Protein AF-A0A5Q0UIS3-F1 (afdb_monomer)

Secondary structure (DSSP, 8-state):
------------------------EEEEEE-SSS-EEEEEESSS-EEEEEEETTEEEEEEE-SSEEEEEEEETTEEEEEEEETTEEEEEEEESSEEEEEEEETTEEEEEEEETTEEEEEEEE-GGGHHHHHHHHHHHHHHHHHHHHHHHHHHHHHHHHTS--EEEEEE--TT--EEEEEE-SSS-EE-TT-EEEEEETTEEEEEE--SEE-TT-EEEEEE--GGGGGGSTTSEEETT----TT-EEEEE-TT--EEEEEE-

Structure (mmCIF, N/CA/C/O backbone):
data_AF-A0A5Q0UIS3-F1
#
_entry.id   AF-A0A5Q0UIS3-F1
#
loop_
_atom_site.group_PDB
_atom_site.id
_atom_site.type_symbol
_atom_site.label_atom_id
_atom_site.label_alt_id
_atom_site.label_comp_id
_atom_site.label_asym_id
_atom_site.label_entity_id
_atom_site.label_seq_id
_atom_site.pdbx_PDB_ins_code
_atom_site.Cartn_x
_atom_site.Cartn_y
_atom_site.Cartn_z
_atom_site.occupancy
_atom_site.B_iso_or_equiv
_atom_site.auth_seq_id
_atom_site.auth_comp_id
_atom_site.auth_asym_id
_atom_site.auth_atom_id
_atom_site.pdbx_PDB_model_num
ATOM 1 N N . MET A 1 1 ? -15.025 41.481 4.565 1.00 32.25 1 MET A N 1
ATOM 2 C CA . MET A 1 1 ? -15.803 40.882 3.461 1.00 32.25 1 MET A CA 1
ATOM 3 C C . MET A 1 1 ? -14.846 40.038 2.643 1.00 32.25 1 MET A C 1
ATOM 5 O O . MET A 1 1 ? -13.832 40.589 2.245 1.00 32.25 1 MET A O 1
ATOM 9 N N . THR A 1 2 ? -15.190 38.746 2.496 1.00 31.14 2 THR A N 1
ATOM 10 C CA . THR A 1 2 ? -14.612 37.681 1.632 1.00 31.14 2 THR A CA 1
ATOM 11 C C . THR A 1 2 ? -13.119 37.355 1.786 1.00 31.14 2 THR A C 1
ATOM 13 O O . THR A 1 2 ? -12.292 38.246 1.725 1.00 31.14 2 THR A O 1
ATOM 16 N N . SER A 1 3 ? -12.671 36.106 1.897 1.00 29.55 3 SER A N 1
ATOM 17 C CA . SER A 1 3 ? -13.313 34.805 2.125 1.00 29.55 3 SER A CA 1
ATOM 18 C C . SER A 1 3 ? -12.209 33.834 2.558 1.00 29.55 3 SER A C 1
ATOM 20 O O . SER A 1 3 ? -11.058 33.985 2.162 1.00 29.55 3 SER A O 1
ATOM 22 N N . HIS A 1 4 ? -12.577 32.834 3.355 1.00 31.77 4 HIS A N 1
ATOM 23 C CA . HIS A 1 4 ? -11.783 31.636 3.586 1.00 31.77 4 HIS A CA 1
ATOM 24 C C . HIS A 1 4 ? -11.608 30.814 2.298 1.00 31.77 4 HIS A C 1
ATOM 26 O O . HIS A 1 4 ? -12.450 30.897 1.402 1.00 31.77 4 HIS A O 1
ATOM 32 N N . ARG A 1 5 ? -10.620 29.909 2.371 1.00 28.45 5 ARG A N 1
ATOM 33 C CA . ARG A 1 5 ? -10.377 28.699 1.566 1.00 28.45 5 ARG A CA 1
ATOM 34 C C . ARG A 1 5 ? -9.466 28.874 0.356 1.00 28.45 5 ARG A C 1
ATOM 36 O O . ARG A 1 5 ? -9.916 29.285 -0.696 1.00 28.45 5 ARG A O 1
ATOM 43 N N . GLU A 1 6 ? -8.231 28.411 0.523 1.00 29.08 6 GLU A N 1
ATOM 44 C CA . GLU A 1 6 ? -7.645 27.393 -0.353 1.00 29.08 6 GLU A CA 1
ATOM 45 C C . GLU A 1 6 ? -6.567 26.641 0.440 1.00 29.08 6 GLU A C 1
ATOM 47 O O . GLU A 1 6 ? -5.460 27.111 0.682 1.00 29.08 6 GLU A O 1
ATOM 52 N N . SER A 1 7 ? -6.978 25.484 0.953 1.00 27.38 7 SER A N 1
ATOM 53 C CA . SER A 1 7 ? -6.104 24.424 1.433 1.00 27.38 7 SER A CA 1
ATOM 54 C C . SER A 1 7 ? -5.967 23.445 0.278 1.00 27.38 7 SER A C 1
ATOM 56 O O . SER A 1 7 ? -6.978 22.884 -0.136 1.00 27.38 7 SER A O 1
ATOM 58 N N . VAL A 1 8 ? -4.754 23.209 -0.215 1.00 26.47 8 VAL A N 1
ATOM 59 C CA . VAL A 1 8 ? -4.442 21.973 -0.937 1.00 26.47 8 VAL A CA 1
ATOM 60 C C . VAL A 1 8 ? -3.151 21.411 -0.364 1.00 26.47 8 VAL A C 1
ATOM 62 O O . VAL A 1 8 ? -2.152 22.098 -0.171 1.00 26.47 8 VAL A O 1
ATOM 65 N N . VAL A 1 9 ? -3.287 20.151 0.012 1.00 21.78 9 VAL A N 1
ATOM 66 C CA . VAL A 1 9 ? -2.396 19.294 0.774 1.00 21.78 9 VAL A CA 1
ATOM 67 C C . VAL A 1 9 ? -1.154 18.975 -0.056 1.00 21.78 9 VAL A C 1
ATOM 69 O O . VAL A 1 9 ? -1.242 18.271 -1.056 1.00 21.78 9 VAL A O 1
ATOM 72 N N . LEU A 1 10 ? 0.008 19.461 0.376 1.00 23.86 10 LEU A N 1
ATOM 73 C CA . LEU A 1 10 ? 1.303 18.923 -0.039 1.00 23.86 10 LEU A CA 1
ATOM 74 C C . LEU A 1 10 ? 1.580 17.696 0.835 1.00 23.86 10 LEU A C 1
ATOM 76 O O . LEU A 1 10 ? 1.973 17.818 1.995 1.00 23.86 10 LEU A O 1
ATOM 80 N N . ALA A 1 11 ? 1.308 16.510 0.292 1.00 26.02 11 ALA A N 1
ATOM 81 C CA . ALA A 1 11 ? 1.732 15.253 0.888 1.00 26.02 11 ALA A CA 1
ATOM 82 C C . ALA A 1 11 ? 3.256 15.147 0.746 1.00 26.02 11 ALA A C 1
ATOM 84 O O . ALA A 1 11 ? 3.785 14.805 -0.308 1.00 26.02 11 ALA A O 1
ATOM 85 N N . VAL A 1 12 ? 3.963 15.499 1.816 1.00 23.47 12 VAL A N 1
ATOM 86 C CA . VAL A 1 12 ? 5.397 15.262 1.963 1.00 23.47 12 VAL A CA 1
ATOM 87 C C . VAL A 1 12 ? 5.592 13.760 2.166 1.00 23.47 12 VAL A C 1
ATOM 89 O O . VAL A 1 12 ? 5.305 13.237 3.242 1.00 23.47 12 VAL A O 1
ATOM 92 N N . ILE A 1 13 ? 6.072 13.060 1.137 1.00 24.86 13 ILE A N 1
ATOM 93 C CA . ILE A 1 13 ? 6.642 11.718 1.291 1.00 24.86 13 ILE A CA 1
ATOM 94 C C . ILE A 1 13 ? 8.016 11.909 1.937 1.00 24.86 13 ILE A C 1
ATOM 96 O O . ILE A 1 13 ? 9.030 12.075 1.265 1.00 24.86 13 ILE A O 1
ATOM 100 N N . ALA A 1 14 ? 8.043 11.961 3.267 1.00 23.92 14 ALA A N 1
ATOM 101 C CA . ALA A 1 14 ? 9.275 11.806 4.021 1.00 23.92 14 ALA A CA 1
ATOM 102 C C . ALA A 1 14 ? 9.571 10.305 4.105 1.00 23.92 14 ALA A C 1
ATOM 104 O O . ALA A 1 14 ? 9.002 9.597 4.934 1.00 23.92 14 ALA A O 1
ATOM 105 N N . VAL A 1 15 ? 10.442 9.818 3.220 1.00 27.95 15 VAL A N 1
ATOM 106 C CA . VAL A 1 15 ? 11.053 8.491 3.341 1.00 27.95 15 VAL A CA 1
ATOM 107 C C . VAL A 1 15 ? 11.974 8.532 4.559 1.00 27.95 15 VAL A C 1
ATOM 109 O O . VAL A 1 15 ? 13.116 8.981 4.479 1.00 27.95 15 VAL A O 1
ATOM 112 N N . ILE A 1 16 ? 11.469 8.118 5.720 1.00 23.84 16 ILE A N 1
ATOM 113 C CA . ILE A 1 16 ? 12.323 7.842 6.871 1.00 23.84 16 ILE A CA 1
ATOM 114 C C . ILE A 1 16 ? 12.848 6.419 6.682 1.00 23.84 16 ILE A C 1
ATOM 116 O O . ILE A 1 16 ? 12.169 5.446 6.992 1.00 23.84 16 ILE A O 1
ATOM 120 N N . LEU A 1 17 ? 14.071 6.313 6.158 1.00 24.83 17 LEU A N 1
ATOM 121 C CA . LEU A 1 17 ? 14.903 5.111 6.226 1.00 24.83 17 LEU A CA 1
ATOM 122 C C . LEU A 1 17 ? 15.225 4.824 7.701 1.00 24.83 17 LEU A C 1
ATOM 124 O O . LEU A 1 17 ? 16.276 5.217 8.209 1.00 24.83 17 LEU A O 1
ATOM 128 N N . VAL A 1 18 ? 14.311 4.170 8.419 1.00 28.11 18 VAL A N 1
ATOM 129 C CA . VAL A 1 18 ? 14.662 3.499 9.671 1.00 28.11 18 VAL A CA 1
ATOM 130 C C . VAL A 1 18 ? 15.150 2.112 9.296 1.00 28.11 18 VAL A C 1
ATOM 132 O O . VAL A 1 18 ? 14.389 1.264 8.848 1.00 28.11 18 VAL A O 1
ATOM 135 N N . SER A 1 19 ? 16.453 1.920 9.452 1.00 23.72 19 SER A N 1
ATOM 136 C CA . SER A 1 19 ? 17.172 0.658 9.311 1.00 23.72 19 SER A CA 1
ATOM 137 C C . SER A 1 19 ? 16.449 -0.477 10.045 1.00 23.72 19 SER A C 1
ATOM 139 O O . SER A 1 19 ? 16.607 -0.644 11.256 1.00 23.72 19 SER A O 1
ATOM 141 N N . ILE A 1 20 ? 15.670 -1.276 9.316 1.00 35.31 20 ILE A N 1
ATOM 142 C CA . ILE A 1 20 ? 15.262 -2.596 9.785 1.00 35.31 20 ILE A CA 1
ATOM 143 C C . ILE A 1 20 ? 16.542 -3.442 9.763 1.00 35.31 20 ILE A C 1
ATOM 145 O O . ILE A 1 20 ? 17.227 -3.475 8.735 1.00 35.31 20 ILE A O 1
ATOM 149 N N . PRO A 1 21 ? 16.942 -4.083 10.874 1.00 29.67 21 PRO A N 1
ATOM 150 C CA . PRO A 1 21 ? 18.059 -5.011 10.838 1.00 29.67 21 PRO A CA 1
ATOM 151 C C . PRO A 1 21 ? 17.743 -6.075 9.787 1.00 29.67 21 PRO A C 1
ATOM 153 O O . PRO A 1 21 ? 16.676 -6.682 9.841 1.00 29.67 21 PRO A O 1
ATOM 156 N N . ALA A 1 22 ? 18.657 -6.264 8.832 1.00 34.50 22 ALA A N 1
ATOM 157 C CA . ALA A 1 22 ? 18.587 -7.260 7.768 1.00 34.50 22 ALA A CA 1
ATOM 158 C C . ALA A 1 22 ? 18.549 -8.685 8.354 1.00 34.50 22 ALA A C 1
ATOM 160 O O . ALA A 1 22 ? 19.526 -9.429 8.343 1.00 34.50 22 ALA A O 1
ATOM 161 N N . ALA A 1 23 ? 17.423 -9.059 8.944 1.00 34.09 23 ALA A N 1
ATOM 162 C CA . ALA A 1 23 ? 17.124 -10.399 9.383 1.00 34.09 23 ALA A CA 1
ATOM 163 C C . ALA A 1 23 ? 16.429 -11.083 8.210 1.00 34.09 23 ALA A C 1
ATOM 165 O O . ALA A 1 23 ? 15.253 -10.839 7.987 1.00 34.09 23 ALA A O 1
ATOM 166 N N . SER A 1 24 ? 17.202 -11.876 7.453 1.00 39.44 24 SER A N 1
ATOM 167 C CA . SER A 1 24 ? 16.783 -12.908 6.484 1.00 39.44 24 SER A CA 1
ATOM 168 C C . SER A 1 24 ? 15.255 -13.043 6.357 1.00 39.44 24 SER A C 1
ATOM 170 O O . SER A 1 24 ? 14.647 -13.859 7.051 1.00 39.44 24 SER A O 1
ATOM 172 N N . GLN A 1 25 ? 14.652 -12.212 5.505 1.00 47.69 25 GLN A N 1
ATOM 173 C CA . GLN A 1 25 ? 13.272 -12.361 5.054 1.00 47.69 25 GLN A CA 1
ATOM 174 C C . GLN A 1 25 ? 13.318 -13.302 3.852 1.00 47.69 25 GLN A C 1
ATOM 176 O O . GLN A 1 25 ? 14.111 -13.076 2.941 1.00 47.69 25 GLN A O 1
ATOM 181 N N . ASN A 1 26 ? 12.541 -14.382 3.882 1.00 50.59 26 ASN A N 1
ATOM 182 C CA . ASN A 1 26 ? 12.341 -15.215 2.705 1.00 50.59 26 ASN A CA 1
ATOM 183 C C . ASN A 1 26 ? 11.003 -14.788 2.099 1.00 50.59 26 ASN A C 1
ATOM 185 O O . ASN A 1 26 ? 9.958 -14.947 2.731 1.00 50.59 26 ASN A O 1
ATOM 189 N N . VAL A 1 27 ? 11.055 -14.197 0.911 1.00 51.66 27 VAL A N 1
ATOM 190 C CA . VAL A 1 27 ? 9.870 -13.866 0.119 1.00 51.66 27 VAL A CA 1
ATOM 191 C C . VAL A 1 27 ? 9.649 -15.036 -0.832 1.00 51.66 27 VAL A C 1
ATOM 193 O O . VAL A 1 27 ? 10.515 -15.333 -1.651 1.00 51.66 27 VAL A O 1
ATOM 196 N N . GLU A 1 28 ? 8.530 -15.740 -0.689 1.00 49.88 28 GLU A N 1
ATOM 197 C CA . GLU A 1 28 ? 8.114 -16.776 -1.633 1.00 49.88 28 GLU A CA 1
ATOM 198 C C . GLU A 1 28 ? 6.962 -16.213 -2.470 1.00 49.88 28 GLU A C 1
ATOM 200 O O . GLU A 1 28 ? 5.894 -15.865 -1.959 1.00 49.88 28 GLU A O 1
ATOM 205 N N . ILE A 1 29 ? 7.209 -16.069 -3.770 1.00 53.41 29 ILE A N 1
ATOM 206 C CA . ILE A 1 29 ? 6.241 -15.561 -4.743 1.00 53.41 29 ILE A CA 1
ATOM 207 C C . ILE A 1 29 ? 5.799 -16.754 -5.585 1.00 53.41 29 ILE A C 1
ATOM 209 O O . ILE A 1 29 ? 6.636 -17.457 -6.146 1.00 53.41 29 ILE A O 1
ATOM 213 N N . SER A 1 30 ? 4.492 -17.006 -5.672 1.00 45.09 30 SER A N 1
ATOM 214 C CA . SER A 1 30 ? 3.962 -18.103 -6.489 1.00 45.09 30 SER A CA 1
ATOM 215 C C . SER A 1 30 ? 2.664 -17.701 -7.197 1.00 45.09 30 SER A C 1
ATOM 217 O O . SER A 1 30 ? 1.840 -16.997 -6.615 1.00 45.09 30 SER A O 1
ATOM 219 N N . GLY A 1 31 ? 2.480 -18.161 -8.442 1.00 41.41 31 GLY A N 1
ATOM 220 C CA . GLY A 1 31 ? 1.220 -18.056 -9.195 1.00 41.41 31 GLY A CA 1
ATOM 221 C C . GLY A 1 31 ? 1.380 -17.565 -10.641 1.00 41.41 31 GLY A C 1
ATOM 222 O O . GLY A 1 31 ? 1.859 -16.460 -10.868 1.00 41.41 31 GLY A O 1
ATOM 223 N N . GLU A 1 32 ? 0.927 -18.367 -11.616 1.00 37.94 32 GLU A N 1
ATOM 224 C CA . GLU A 1 32 ? 0.991 -18.058 -13.062 1.00 37.94 32 GLU A CA 1
ATOM 225 C C . GLU A 1 32 ? -0.107 -17.087 -13.555 1.00 37.94 32 GLU A C 1
ATOM 227 O O . GLU A 1 32 ? 0.015 -16.550 -14.651 1.00 37.94 32 GLU A O 1
ATOM 232 N N . GLU A 1 33 ? -1.165 -16.811 -12.775 1.00 36.62 33 GLU A N 1
ATOM 233 C CA . GLU A 1 33 ? -2.277 -15.939 -13.227 1.00 36.62 33 GLU A CA 1
ATOM 234 C C . GLU A 1 33 ? -2.808 -14.938 -12.178 1.00 36.62 33 GLU A C 1
ATOM 236 O O . GLU A 1 33 ? -3.411 -13.935 -12.553 1.00 36.62 33 GLU A O 1
ATOM 241 N N . ASN A 1 34 ? -2.530 -15.136 -10.884 1.00 39.88 34 ASN A N 1
ATOM 242 C CA . ASN A 1 34 ? -2.774 -14.162 -9.813 1.00 39.88 34 ASN A CA 1
ATOM 243 C C . ASN A 1 34 ? -1.494 -14.079 -8.982 1.00 39.88 34 ASN A C 1
ATOM 245 O O . ASN A 1 34 ? -1.059 -15.088 -8.428 1.00 39.88 34 ASN A O 1
ATOM 249 N N . LYS A 1 35 ? -0.860 -12.903 -8.939 1.00 53.06 35 LYS A N 1
ATOM 250 C CA . LYS A 1 35 ? 0.383 -12.705 -8.188 1.00 53.06 35 LYS A CA 1
ATOM 251 C C . LYS A 1 35 ? 0.058 -12.812 -6.698 1.00 53.06 35 LYS A C 1
ATOM 253 O O . LYS A 1 35 ? -0.474 -11.867 -6.128 1.00 53.06 35 LYS A O 1
ATOM 258 N N . GLN A 1 36 ? 0.336 -13.951 -6.076 1.00 48.75 36 GLN A N 1
ATOM 259 C CA . GLN A 1 36 ? 0.285 -14.086 -4.623 1.00 48.75 36 GLN A CA 1
ATOM 260 C C . GLN A 1 36 ? 1.702 -13.932 -4.075 1.00 48.75 36 GLN A C 1
ATOM 262 O O . GLN A 1 36 ? 2.646 -14.566 -4.551 1.00 48.75 36 GLN A O 1
ATOM 267 N N . GLY A 1 37 ? 1.853 -13.042 -3.097 1.00 53.59 37 GLY A N 1
ATOM 268 C CA . GLY A 1 37 ? 3.111 -12.812 -2.395 1.00 53.59 37 GLY A CA 1
ATOM 269 C C . GLY A 1 37 ? 2.982 -13.248 -0.953 1.00 53.59 37 GLY A C 1
ATOM 270 O O . GLY A 1 37 ? 2.139 -12.714 -0.229 1.00 53.59 37 GLY A O 1
ATOM 271 N N . VAL A 1 38 ? 3.825 -14.184 -0.528 1.00 53.44 38 VAL A N 1
ATOM 272 C CA . VAL A 1 38 ? 3.932 -14.573 0.877 1.00 53.44 38 VAL A CA 1
ATOM 273 C C . VAL A 1 38 ? 5.312 -14.165 1.374 1.00 53.44 38 VAL A C 1
ATOM 275 O O . VAL A 1 38 ? 6.331 -14.555 0.805 1.00 53.44 38 VAL A O 1
ATOM 278 N N . ILE A 1 39 ? 5.360 -13.374 2.447 1.00 52.88 39 ILE A N 1
ATOM 279 C CA . ILE A 1 39 ? 6.603 -13.177 3.199 1.00 52.88 39 ILE A CA 1
ATOM 280 C C . ILE A 1 39 ? 6.499 -13.969 4.489 1.00 52.88 39 ILE A C 1
ATOM 282 O O . ILE A 1 39 ? 5.750 -13.597 5.397 1.00 52.88 39 ILE A O 1
ATOM 286 N N . ASP A 1 40 ? 7.342 -14.992 4.594 1.00 47.06 40 ASP A N 1
ATOM 287 C CA . ASP A 1 40 ? 7.679 -15.610 5.868 1.00 47.06 40 ASP A CA 1
ATOM 288 C C . ASP A 1 40 ? 8.937 -14.918 6.406 1.00 47.06 40 ASP A C 1
ATOM 290 O O . ASP A 1 40 ? 10.088 -15.263 6.110 1.00 47.06 40 ASP A O 1
ATOM 294 N N . SER A 1 41 ? 8.720 -13.879 7.212 1.00 43.59 41 SER A N 1
ATOM 295 C CA . SER A 1 41 ? 9.800 -13.325 8.023 1.00 43.59 41 SER A CA 1
ATOM 296 C C . SER A 1 41 ? 10.103 -14.317 9.150 1.00 43.59 41 SER A C 1
ATOM 298 O O . SER A 1 41 ? 9.192 -14.923 9.695 1.00 43.59 41 SER A O 1
ATOM 300 N N . LYS A 1 42 ? 11.365 -14.505 9.554 1.00 45.09 42 LYS A N 1
ATOM 301 C CA . LYS A 1 42 ? 11.730 -15.387 10.693 1.00 45.09 42 LYS A CA 1
ATOM 302 C C . LYS A 1 42 ? 11.256 -14.881 12.070 1.00 45.09 42 LYS A C 1
ATOM 304 O O . LYS A 1 42 ? 11.700 -15.390 13.100 1.00 45.09 42 LYS A O 1
ATOM 309 N N . PHE A 1 43 ? 10.380 -13.887 12.094 1.00 40.09 43 PHE A N 1
ATOM 310 C CA . PHE A 1 43 ? 9.636 -13.455 13.267 1.00 40.09 43 PHE A CA 1
ATOM 311 C C . PHE A 1 43 ? 8.231 -14.055 13.171 1.00 40.09 43 PHE A C 1
ATOM 313 O O . PHE A 1 43 ? 7.807 -14.438 12.094 1.00 40.09 43 PHE A O 1
ATOM 320 N N . SER A 1 44 ? 7.540 -14.220 14.290 1.00 52.41 44 SER A N 1
ATOM 321 C CA . SER A 1 44 ? 6.266 -14.943 14.483 1.00 52.41 44 SER A CA 1
ATOM 322 C C . SER A 1 44 ? 5.074 -14.554 13.587 1.00 52.41 44 SER A C 1
ATOM 324 O O . SER A 1 44 ? 3.961 -15.022 13.834 1.00 52.41 44 SER A O 1
ATOM 326 N N . ASP A 1 45 ? 5.290 -13.719 12.576 1.00 61.47 45 ASP A N 1
ATOM 327 C CA . ASP A 1 45 ? 4.279 -12.947 11.889 1.00 61.47 45 ASP A CA 1
ATOM 328 C C . ASP A 1 45 ? 4.280 -13.336 10.407 1.00 61.47 45 ASP A C 1
ATOM 330 O O . ASP A 1 45 ? 5.286 -13.186 9.703 1.00 61.47 45 ASP A O 1
ATOM 334 N N . ARG A 1 46 ? 3.134 -13.821 9.932 1.00 68.81 46 ARG A N 1
ATOM 335 C CA . ARG A 1 46 ? 2.879 -14.175 8.535 1.00 68.81 46 ARG A CA 1
ATOM 336 C C . ARG A 1 46 ? 2.245 -12.991 7.817 1.00 68.81 46 ARG A C 1
ATOM 338 O O . ARG A 1 46 ? 1.284 -12.405 8.322 1.00 68.81 46 ARG A O 1
ATOM 345 N N . PHE A 1 47 ? 2.765 -12.675 6.634 1.00 71.25 47 PHE A N 1
ATOM 346 C CA . PHE A 1 47 ? 2.212 -11.662 5.742 1.00 71.25 47 PHE A CA 1
ATOM 347 C C . PHE A 1 47 ? 1.789 -12.289 4.414 1.00 71.25 47 PHE A C 1
ATOM 349 O O . PHE A 1 47 ? 2.569 -13.007 3.788 1.00 71.25 47 PHE A O 1
ATOM 356 N N . GLU A 1 48 ? 0.561 -12.006 3.991 1.00 70.44 48 GLU A N 1
ATOM 357 C CA . GLU A 1 48 ? -0.015 -12.526 2.752 1.00 70.44 48 GLU A CA 1
ATOM 358 C C . GLU A 1 48 ? -0.649 -11.385 1.957 1.00 70.44 48 GLU A C 1
ATOM 360 O O . GLU A 1 48 ? -1.427 -10.595 2.503 1.00 70.44 48 GLU A O 1
ATOM 365 N N . VAL A 1 49 ? -0.306 -11.305 0.671 1.00 69.25 49 VAL A N 1
ATOM 366 C CA . VAL A 1 49 ? -0.902 -10.367 -0.283 1.00 69.25 49 VAL A CA 1
ATOM 367 C C . VAL A 1 49 ? -1.515 -11.144 -1.428 1.00 69.25 49 VAL A C 1
ATOM 369 O O . VAL A 1 49 ? -0.825 -11.911 -2.103 1.00 69.25 49 VAL A O 1
ATOM 372 N N . ASP A 1 50 ? -2.796 -10.887 -1.666 1.00 68.06 50 ASP A N 1
ATOM 373 C CA . ASP A 1 50 ? -3.511 -11.361 -2.843 1.00 68.06 50 ASP A CA 1
ATOM 374 C C . ASP A 1 50 ? -3.922 -10.166 -3.711 1.00 68.06 50 ASP A C 1
ATOM 376 O O . ASP A 1 50 ? -4.646 -9.256 -3.271 1.00 68.06 50 ASP A O 1
ATOM 380 N N . PHE A 1 51 ? -3.424 -10.163 -4.947 1.00 61.38 51 PHE A N 1
ATOM 381 C CA . PHE A 1 51 ? -3.775 -9.190 -5.969 1.00 61.38 51 PHE A CA 1
ATOM 382 C C . PHE A 1 51 ? -4.881 -9.767 -6.860 1.00 61.38 51 PHE A C 1
ATOM 384 O O . PHE A 1 51 ? -4.615 -10.457 -7.843 1.00 61.38 51 PHE A O 1
ATOM 391 N N . GLU A 1 52 ? -6.132 -9.422 -6.555 1.00 61.41 52 GLU A N 1
ATOM 392 C CA . GLU A 1 52 ? -7.276 -9.677 -7.433 1.00 61.41 52 GLU A CA 1
ATOM 393 C C . GLU A 1 52 ? -7.543 -8.440 -8.325 1.00 61.41 52 GLU A C 1
ATOM 395 O O . GLU A 1 52 ? -7.317 -7.296 -7.911 1.00 61.41 52 GLU A O 1
ATOM 400 N N . PRO A 1 53 ? -8.088 -8.595 -9.547 1.00 52.34 53 PRO A N 1
ATOM 401 C CA . PRO A 1 53 ? -8.472 -7.450 -10.371 1.00 52.34 53 PRO A CA 1
ATOM 402 C C . PRO A 1 53 ? -9.422 -6.485 -9.635 1.00 52.34 53 PRO A C 1
ATOM 404 O O . PRO A 1 53 ? -10.569 -6.813 -9.331 1.00 52.34 53 PRO A O 1
ATOM 407 N N . GLY A 1 54 ? -8.943 -5.267 -9.360 1.00 53.47 54 GLY A N 1
ATOM 408 C CA . GLY A 1 54 ? -9.707 -4.212 -8.681 1.00 53.47 54 GLY A CA 1
ATOM 409 C C . GLY A 1 54 ? -9.877 -4.383 -7.167 1.00 53.47 54 GLY A C 1
ATOM 410 O O . GLY A 1 54 ? -10.656 -3.634 -6.563 1.00 53.47 54 GLY A O 1
ATOM 411 N N . LYS A 1 55 ? -9.163 -5.336 -6.556 1.00 70.19 55 LYS A N 1
ATOM 412 C CA . LYS A 1 55 ? -9.203 -5.604 -5.118 1.00 70.19 55 LYS A CA 1
ATOM 413 C C . LYS A 1 55 ? -7.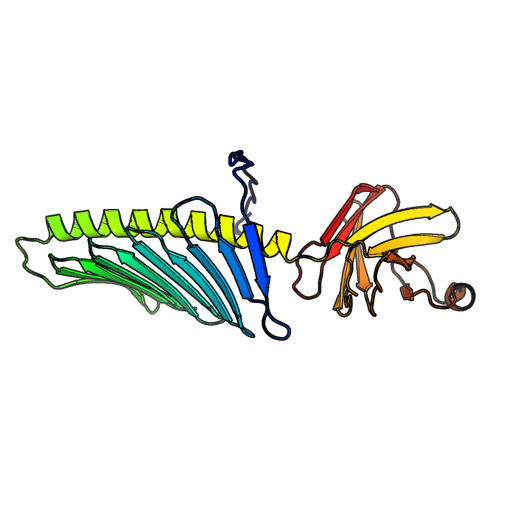838 -6.061 -4.601 1.00 70.19 55 LYS A C 1
ATOM 415 O O . LYS A 1 55 ? -7.244 -6.987 -5.131 1.00 70.19 55 LYS A O 1
ATOM 420 N N . VAL A 1 56 ? -7.373 -5.443 -3.521 1.00 73.31 56 VAL A N 1
ATOM 421 C CA . VAL A 1 56 ? -6.152 -5.866 -2.821 1.00 73.31 56 VAL A CA 1
ATOM 422 C C . VAL A 1 56 ? -6.545 -6.395 -1.453 1.00 73.31 56 VAL A C 1
ATOM 424 O O . VAL A 1 56 ? -7.226 -5.699 -0.691 1.00 73.31 56 VAL A O 1
ATOM 427 N N . VAL A 1 57 ? -6.130 -7.621 -1.143 1.00 81.00 57 VAL A N 1
ATOM 428 C CA . VAL A 1 57 ? -6.299 -8.216 0.184 1.00 81.00 57 VAL A CA 1
ATOM 429 C C . VAL A 1 57 ? -4.927 -8.400 0.806 1.00 81.00 57 VAL A C 1
ATOM 431 O O . VAL A 1 57 ? -4.074 -9.073 0.244 1.00 81.00 57 VAL A O 1
ATOM 434 N N . ASN A 1 58 ? -4.734 -7.794 1.972 1.00 82.06 58 ASN A N 1
ATOM 435 C CA . ASN A 1 58 ? -3.542 -7.958 2.786 1.00 82.06 58 ASN A CA 1
ATOM 436 C C . ASN A 1 58 ? -3.930 -8.571 4.127 1.00 82.06 58 ASN A C 1
ATOM 438 O O . ASN A 1 58 ? -4.886 -8.111 4.762 1.00 82.06 58 ASN A O 1
ATOM 442 N N . ASP A 1 59 ? -3.160 -9.549 4.578 1.00 84.81 59 ASP A N 1
ATOM 443 C CA . ASP A 1 59 ? -3.300 -10.157 5.896 1.00 84.81 59 ASP A CA 1
ATOM 444 C C . ASP A 1 59 ? -1.964 -10.094 6.636 1.00 84.81 59 ASP A C 1
ATOM 446 O O . ASP A 1 59 ? -0.916 -10.424 6.079 1.00 84.81 59 ASP A O 1
ATOM 450 N N . LEU A 1 60 ? -2.004 -9.649 7.887 1.00 84.88 60 LEU A N 1
ATOM 451 C CA . LEU A 1 60 ? -0.881 -9.673 8.814 1.00 84.88 60 LEU A CA 1
ATOM 452 C C . LEU A 1 60 ? -1.329 -10.411 10.073 1.00 84.88 60 LEU A C 1
ATOM 454 O O . LEU A 1 60 ? -2.201 -9.931 10.802 1.00 84.88 60 LEU A O 1
ATOM 458 N N . MET A 1 61 ? -0.721 -11.563 10.337 1.00 85.62 61 MET A N 1
ATOM 459 C CA . MET A 1 61 ? -1.113 -12.445 11.434 1.00 85.62 61 MET A CA 1
ATOM 460 C C . MET A 1 61 ? 0.086 -12.822 12.293 1.00 85.62 61 MET A C 1
ATOM 462 O O . MET A 1 61 ? 1.091 -13.270 11.756 1.00 85.62 61 MET A O 1
ATOM 466 N N . ASP A 1 62 ? -0.057 -12.726 13.611 1.00 84.19 62 ASP A N 1
ATOM 467 C CA . ASP A 1 62 ? 0.897 -13.255 14.589 1.00 84.19 62 ASP A CA 1
ATOM 468 C C . ASP A 1 62 ? 0.185 -14.083 15.675 1.00 84.19 62 ASP A C 1
ATOM 470 O O . ASP A 1 62 ? -0.970 -14.490 15.506 1.00 84.19 62 ASP A O 1
ATOM 474 N N . SER A 1 63 ? 0.872 -14.396 16.780 1.00 81.38 63 SER A N 1
ATOM 475 C CA . SER A 1 63 ? 0.292 -15.196 17.868 1.00 81.38 63 SER A CA 1
ATOM 476 C C . SER A 1 63 ? -0.858 -14.509 18.606 1.00 81.38 63 SER A C 1
ATOM 478 O O . SER A 1 63 ? -1.675 -15.195 19.226 1.00 81.38 63 SER A O 1
ATOM 480 N N . ASP A 1 64 ? -0.921 -13.179 18.559 1.00 84.31 64 ASP A N 1
ATOM 481 C CA . ASP A 1 64 ? -1.749 -12.362 19.442 1.00 84.31 64 ASP A CA 1
ATOM 482 C C . ASP A 1 64 ? -2.887 -11.663 18.688 1.00 84.31 64 ASP A C 1
ATOM 484 O O . ASP A 1 64 ? -3.939 -11.374 19.281 1.00 84.31 64 ASP A O 1
ATOM 488 N N . ALA A 1 65 ? -2.709 -11.420 17.387 1.00 90.31 65 ALA A N 1
ATOM 489 C CA . ALA A 1 65 ? -3.691 -10.753 16.555 1.00 90.31 65 ALA A CA 1
ATOM 490 C C . ALA A 1 65 ? -3.637 -11.127 15.068 1.00 90.31 65 ALA A C 1
ATOM 492 O O . ALA A 1 65 ? -2.655 -11.639 14.533 1.00 90.31 65 ALA A O 1
ATOM 493 N N . ARG A 1 66 ? -4.725 -10.776 14.380 1.00 93.38 66 ARG A N 1
ATOM 494 C CA . ARG A 1 66 ? -4.843 -10.818 12.923 1.00 93.38 66 ARG A CA 1
ATOM 495 C C . ARG A 1 66 ? -5.414 -9.506 12.403 1.00 93.38 66 ARG A C 1
ATOM 497 O O . ARG A 1 66 ? -6.497 -9.097 12.834 1.00 93.38 66 ARG A O 1
ATOM 504 N N . LEU A 1 67 ? -4.699 -8.866 11.483 1.00 93.38 67 LEU A N 1
ATOM 505 C CA . LEU A 1 67 ? -5.129 -7.680 10.754 1.00 93.38 67 LEU A CA 1
ATOM 506 C C . LEU A 1 67 ? -5.406 -8.040 9.291 1.00 93.38 67 LEU A C 1
ATOM 508 O O . LEU A 1 67 ? -4.487 -8.327 8.538 1.00 93.38 67 LEU A O 1
ATOM 512 N N . GLU A 1 68 ? -6.663 -7.915 8.875 1.00 93.38 68 GLU A N 1
ATOM 513 C CA . GLU A 1 68 ? -7.094 -8.054 7.481 1.00 93.38 68 GLU A CA 1
ATOM 514 C C . GLU A 1 68 ? -7.425 -6.669 6.908 1.00 93.38 68 GLU A C 1
ATOM 516 O O . GLU A 1 68 ? -8.227 -5.917 7.480 1.00 93.38 68 GLU A O 1
ATOM 521 N N . VAL A 1 69 ? -6.833 -6.330 5.765 1.00 90.94 69 VAL A N 1
ATOM 522 C CA . VAL A 1 69 ? -7.094 -5.099 5.013 1.00 90.94 69 VAL A CA 1
ATOM 523 C C . VAL A 1 69 ? -7.543 -5.469 3.605 1.00 90.94 69 VAL A C 1
ATOM 525 O O . VAL A 1 69 ? -6.780 -6.015 2.819 1.00 90.94 69 VAL A O 1
ATOM 528 N N . ASN A 1 70 ? -8.790 -5.146 3.282 1.00 88.94 70 ASN A N 1
ATOM 529 C CA . ASN A 1 70 ? -9.405 -5.403 1.987 1.00 88.94 70 ASN A CA 1
ATOM 530 C C . ASN A 1 70 ? -9.777 -4.068 1.344 1.00 88.94 70 ASN A C 1
ATOM 532 O O . ASN A 1 70 ? -10.645 -3.353 1.856 1.00 88.94 70 ASN A O 1
ATOM 536 N N . GLN A 1 71 ? -9.090 -3.722 0.263 1.00 84.56 71 GLN A N 1
ATOM 537 C CA . GLN A 1 71 ? -9.237 -2.449 -0.431 1.00 84.56 71 GLN A CA 1
ATOM 538 C C . GLN A 1 71 ? -9.799 -2.671 -1.824 1.00 84.56 71 GLN A C 1
ATOM 540 O O . GLN A 1 71 ? -9.374 -3.566 -2.550 1.00 84.56 71 GLN A O 1
ATOM 545 N N . SER A 1 72 ? -10.748 -1.826 -2.199 1.00 80.62 72 SER A N 1
ATOM 546 C CA . SER A 1 72 ? -11.369 -1.793 -3.519 1.00 80.62 72 SER A CA 1
ATOM 547 C C . SER A 1 72 ? -11.726 -0.352 -3.871 1.00 80.62 72 SER A C 1
ATOM 549 O O . SER A 1 72 ? -11.803 0.504 -2.992 1.00 80.62 72 SER A O 1
ATOM 551 N N . PHE A 1 73 ? -12.015 -0.077 -5.143 1.00 73.44 73 PHE A N 1
ATOM 552 C CA . PHE A 1 73 ? -12.273 1.286 -5.630 1.00 73.44 73 PHE A CA 1
ATOM 553 C C . PHE A 1 73 ? -13.356 2.074 -4.881 1.00 73.44 73 PHE A C 1
ATOM 555 O O . PHE A 1 73 ? -13.321 3.300 -4.872 1.00 73.44 73 PHE A O 1
ATOM 562 N N . SER A 1 74 ? -14.345 1.402 -4.294 1.00 81.12 74 SER A N 1
ATOM 563 C CA . SER A 1 74 ? -15.478 2.053 -3.621 1.00 81.12 74 SER A CA 1
ATOM 564 C C . SER A 1 74 ? -15.520 1.799 -2.117 1.00 81.12 74 SER A C 1
ATOM 566 O O . SER A 1 74 ? -16.401 2.326 -1.426 1.00 81.12 74 SER A O 1
ATOM 568 N N . ARG A 1 75 ? -14.618 0.955 -1.603 1.00 88.62 75 ARG A N 1
ATOM 569 C CA . ARG A 1 75 ? -14.710 0.449 -0.239 1.00 88.62 75 ARG A CA 1
ATOM 570 C C . ARG A 1 75 ? -13.380 -0.077 0.276 1.00 88.62 75 ARG A C 1
ATOM 572 O O . ARG A 1 75 ? -12.830 -1.018 -0.290 1.00 88.62 75 ARG A O 1
ATOM 579 N N . ASP A 1 76 ? -13.002 0.420 1.446 1.00 91.56 76 ASP A N 1
ATOM 580 C CA . ASP A 1 76 ? -11.924 -0.129 2.258 1.00 91.56 76 ASP A CA 1
ATOM 581 C C . ASP A 1 76 ? -12.502 -0.756 3.525 1.00 91.56 76 ASP A C 1
ATOM 583 O O . ASP A 1 76 ? -13.327 -0.160 4.226 1.00 91.56 76 ASP A O 1
ATOM 587 N N . VAL A 1 77 ? -12.053 -1.961 3.851 1.00 94.50 77 VAL A N 1
ATOM 588 C CA . VAL A 1 77 ? -12.407 -2.659 5.085 1.00 94.50 77 VAL A CA 1
ATOM 589 C C . VAL A 1 77 ? -11.129 -3.058 5.806 1.00 94.50 77 VAL A C 1
ATOM 591 O O . VAL A 1 77 ? -10.326 -3.808 5.266 1.00 94.50 77 VAL A O 1
ATOM 594 N N . LYS A 1 78 ? -10.965 -2.593 7.045 1.00 95.81 78 LYS A N 1
ATOM 595 C CA . LYS A 1 78 ? -9.906 -3.038 7.958 1.00 95.81 78 LYS A CA 1
ATOM 596 C C . LYS A 1 78 ? -10.518 -3.797 9.121 1.00 95.81 78 LYS A C 1
ATOM 598 O O . LYS A 1 78 ? -11.511 -3.334 9.686 1.00 95.81 78 LYS A O 1
ATOM 603 N N . ARG A 1 79 ? -9.944 -4.936 9.494 1.00 97.38 79 ARG A N 1
ATOM 604 C CA . ARG A 1 79 ? -10.395 -5.759 10.622 1.00 97.38 79 ARG A CA 1
ATOM 605 C C . ARG A 1 79 ? -9.203 -6.175 11.460 1.00 97.38 79 ARG A C 1
ATOM 607 O O . ARG A 1 79 ? -8.321 -6.835 10.940 1.00 97.38 79 ARG A O 1
ATOM 614 N N . LEU A 1 80 ? -9.210 -5.817 12.737 1.00 97.12 80 LEU A N 1
ATOM 615 C CA . LEU A 1 80 ? -8.264 -6.324 13.721 1.00 97.12 80 LEU A CA 1
ATOM 616 C C . LEU A 1 80 ? -9.021 -7.258 14.658 1.00 97.12 80 LEU A C 1
ATOM 618 O O . LEU A 1 80 ? -10.019 -6.857 15.259 1.00 97.12 80 LEU A O 1
ATOM 622 N N . GLN A 1 81 ? -8.535 -8.481 14.798 1.00 95.50 81 GLN A N 1
ATOM 623 C CA . GLN A 1 81 ? -9.012 -9.433 15.788 1.00 95.50 81 GLN A CA 1
ATOM 624 C C . GLN A 1 81 ? -7.881 -9.744 16.761 1.00 95.50 81 GLN A C 1
ATOM 626 O O . GLN A 1 81 ? -6.801 -10.128 16.329 1.00 95.50 81 GLN A O 1
ATOM 631 N N . THR A 1 82 ? -8.142 -9.601 18.058 1.00 94.19 82 THR A N 1
ATOM 632 C CA . THR A 1 82 ? -7.196 -9.920 19.135 1.00 94.19 82 THR A CA 1
ATOM 633 C C . THR A 1 82 ? -7.899 -10.729 20.224 1.00 94.19 82 THR A C 1
ATOM 635 O O . THR A 1 82 ? -9.125 -10.872 20.231 1.00 94.19 82 THR A O 1
ATOM 638 N N . SER A 1 83 ? -7.144 -11.226 21.204 1.00 91.56 83 SER A N 1
ATOM 639 C CA . SER A 1 83 ? -7.725 -11.839 22.411 1.00 91.56 83 SER A CA 1
ATOM 640 C C . SER A 1 83 ? -8.556 -10.860 23.259 1.00 91.56 83 SER A C 1
ATOM 642 O O . SER A 1 83 ? -9.431 -11.285 24.015 1.00 91.56 83 SER A O 1
ATOM 644 N N . LYS A 1 84 ? -8.303 -9.550 23.130 1.00 91.88 84 LYS A N 1
ATOM 645 C CA . LYS A 1 84 ? -8.955 -8.478 23.899 1.00 91.88 84 LYS A CA 1
ATOM 646 C C . LYS A 1 84 ? -10.210 -7.935 23.223 1.00 91.88 84 LYS A C 1
ATOM 648 O O . LYS A 1 84 ? -10.967 -7.207 23.862 1.00 91.88 84 LYS A O 1
ATOM 653 N N . GLY A 1 85 ? -10.441 -8.259 21.954 1.00 94.00 85 GLY A N 1
ATOM 654 C CA . GLY A 1 85 ? -11.619 -7.807 21.233 1.00 94.00 85 GLY A CA 1
ATOM 655 C C . GLY A 1 85 ? -11.421 -7.726 19.730 1.00 94.00 85 GLY A C 1
ATOM 656 O O . GLY A 1 85 ? -10.551 -8.360 19.138 1.00 94.00 85 GLY A O 1
ATOM 657 N N . PHE A 1 86 ? -12.286 -6.942 19.104 1.00 96.50 86 PHE A N 1
ATOM 658 C CA . PHE A 1 86 ? -12.380 -6.833 17.661 1.00 96.50 86 PHE A CA 1
ATOM 659 C C . PHE A 1 86 ? -12.607 -5.385 17.249 1.00 96.50 86 PHE A C 1
ATOM 661 O O . PHE A 1 86 ? -13.439 -4.689 17.832 1.00 96.50 86 PHE A O 1
ATOM 668 N N . VAL A 1 87 ? -11.914 -4.951 16.203 1.00 97.69 87 VAL A N 1
ATOM 669 C CA . VAL A 1 87 ? -12.114 -3.651 15.562 1.00 97.69 87 VAL A CA 1
ATOM 670 C C . VAL A 1 87 ? -12.400 -3.866 14.091 1.00 97.69 87 VAL A C 1
ATOM 672 O O . VAL A 1 87 ? -11.706 -4.621 13.416 1.00 97.69 87 VAL A O 1
ATOM 675 N N . LYS A 1 88 ? -13.387 -3.147 13.569 1.00 98.06 88 LYS A N 1
ATOM 676 C CA . LYS A 1 88 ? -13.686 -3.070 12.144 1.00 98.06 88 LYS A CA 1
ATOM 677 C C . LYS A 1 88 ? -13.849 -1.623 11.732 1.00 98.06 88 LYS A C 1
ATOM 679 O O . LYS A 1 88 ? -14.661 -0.911 12.310 1.00 98.06 88 LYS A O 1
ATOM 684 N N . ILE A 1 89 ? -13.130 -1.219 10.696 1.00 97.12 89 ILE A N 1
ATOM 685 C CA . ILE A 1 89 ? -13.302 0.077 10.047 1.00 97.12 89 ILE A CA 1
ATOM 686 C C . ILE A 1 89 ? -13.770 -0.185 8.625 1.00 97.12 89 ILE A C 1
ATOM 688 O O . ILE A 1 89 ? -13.110 -0.900 7.876 1.00 97.12 89 ILE A O 1
ATOM 692 N N . VAL A 1 90 ? -14.911 0.384 8.258 1.00 96.06 90 VAL A N 1
ATOM 693 C CA . VAL A 1 90 ? -15.420 0.397 6.890 1.00 96.06 90 VAL A CA 1
ATOM 694 C C . VAL A 1 90 ? -15.392 1.834 6.411 1.00 96.06 90 VAL A C 1
ATOM 696 O O . VAL A 1 90 ? -16.065 2.689 6.977 1.00 96.06 90 VAL A O 1
ATOM 699 N N . ARG A 1 91 ? -14.619 2.100 5.366 1.00 93.19 91 ARG A N 1
ATOM 700 C CA . ARG A 1 91 ? -14.622 3.380 4.669 1.00 93.19 91 ARG A CA 1
ATOM 701 C C . ARG A 1 91 ? -15.238 3.184 3.295 1.00 93.19 91 ARG A C 1
ATOM 703 O O . ARG A 1 91 ? -14.915 2.235 2.589 1.00 93.19 91 ARG A O 1
ATOM 710 N N . THR A 1 92 ? -16.132 4.087 2.939 1.00 91.19 92 THR A N 1
ATOM 711 C CA . THR A 1 92 ? -16.649 4.267 1.582 1.00 91.19 92 THR A CA 1
ATOM 712 C C . THR A 1 92 ? -16.409 5.720 1.179 1.00 91.19 92 THR A C 1
ATOM 714 O O . THR A 1 92 ? -15.831 6.484 1.957 1.00 91.19 92 THR A O 1
ATOM 717 N N . ASN A 1 93 ? -16.859 6.120 -0.007 1.00 84.94 93 ASN A N 1
ATOM 718 C CA . ASN A 1 93 ? -16.715 7.502 -0.472 1.00 84.94 93 ASN A CA 1
ATOM 719 C C . ASN A 1 93 ? -17.396 8.520 0.460 1.00 84.94 93 ASN A C 1
ATOM 721 O O . ASN A 1 93 ? -16.870 9.612 0.654 1.00 84.94 93 ASN A O 1
ATOM 725 N N . ASP A 1 94 ? -18.511 8.132 1.084 1.00 87.12 94 ASP A N 1
ATOM 726 C CA . ASP A 1 94 ? -19.386 9.058 1.817 1.00 87.12 94 ASP A CA 1
ATOM 727 C C . ASP A 1 94 ? -19.471 8.755 3.323 1.00 87.12 94 ASP A C 1
ATOM 729 O O . ASP A 1 94 ? -20.152 9.455 4.076 1.00 87.12 94 ASP A O 1
ATOM 733 N N . SER A 1 95 ? -18.805 7.695 3.794 1.00 91.31 95 SER A N 1
ATOM 734 C CA . SER A 1 95 ? -18.884 7.288 5.199 1.00 91.31 95 SER A CA 1
ATOM 735 C C . SER A 1 95 ? -17.627 6.602 5.716 1.00 91.31 95 SER A C 1
ATOM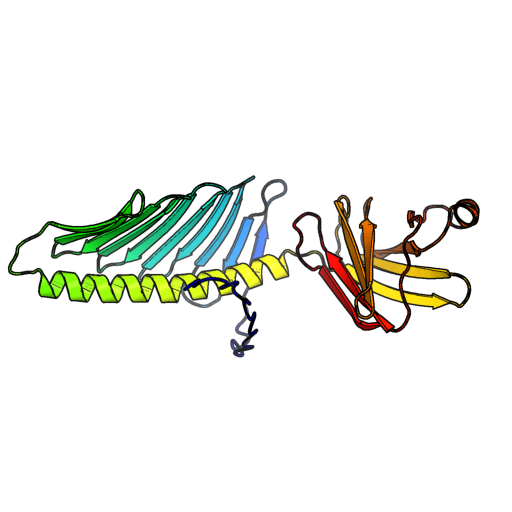 737 O O . SER A 1 95 ? -16.888 5.936 4.987 1.00 91.31 95 SER A O 1
ATOM 739 N N . ILE A 1 96 ? -17.411 6.749 7.020 1.00 95.31 96 ILE A N 1
ATOM 740 C CA . ILE A 1 96 ? -16.440 5.982 7.794 1.00 95.31 96 ILE A CA 1
ATOM 741 C C . ILE A 1 96 ? -17.191 5.429 8.994 1.00 95.31 96 ILE A C 1
ATOM 743 O O . ILE A 1 96 ? -17.539 6.179 9.896 1.00 95.31 96 ILE A O 1
ATOM 747 N N . GLU A 1 97 ? -17.396 4.123 9.025 1.00 96.88 97 GLU A N 1
ATOM 748 C CA . GLU A 1 97 ? -18.014 3.412 10.138 1.00 96.88 97 GLU A CA 1
ATOM 749 C C . GLU A 1 97 ? -16.944 2.618 10.887 1.00 96.88 97 GLU A C 1
ATOM 751 O O . GLU A 1 97 ? -16.192 1.840 10.295 1.00 96.88 97 GLU A O 1
ATOM 756 N N . LYS A 1 98 ? -16.868 2.816 12.201 1.00 97.56 98 LYS A N 1
ATOM 757 C CA . LYS A 1 98 ? -15.972 2.094 13.101 1.00 97.56 98 LYS A CA 1
ATOM 758 C C . LYS A 1 98 ? -16.812 1.301 14.086 1.00 97.56 98 LYS A C 1
ATOM 760 O O . LYS A 1 98 ? -17.651 1.852 14.793 1.00 97.56 98 LYS A O 1
ATOM 765 N N . THR A 1 99 ? -16.566 0.004 14.154 1.00 97.81 99 THR A N 1
ATOM 766 C CA . THR A 1 99 ? -17.131 -0.885 15.164 1.00 97.81 99 THR A CA 1
ATOM 767 C C . THR A 1 99 ? -16.003 -1.406 16.033 1.00 97.81 99 THR A C 1
ATOM 769 O O . THR A 1 99 ? -15.044 -1.967 15.509 1.00 97.81 99 THR A O 1
ATOM 772 N N . VAL A 1 100 ? -16.136 -1.274 17.348 1.00 97.62 100 VAL A N 1
ATOM 773 C CA . VAL A 1 100 ? -15.220 -1.886 18.313 1.00 97.62 100 VAL A CA 1
ATOM 774 C C . VAL A 1 100 ? -16.023 -2.745 19.266 1.00 97.62 100 VAL A C 1
ATOM 776 O O . VAL A 1 100 ? -16.928 -2.251 19.930 1.00 97.62 100 VAL A O 1
ATOM 779 N N . GLN A 1 101 ? -15.712 -4.031 19.325 1.00 96.94 101 GLN A N 1
ATOM 780 C CA . GLN A 1 101 ? -16.324 -4.975 20.245 1.00 96.94 101 GLN A CA 1
ATOM 781 C C . GLN A 1 101 ? -15.294 -5.407 21.281 1.00 96.94 101 GLN A C 1
ATOM 783 O O . GLN A 1 101 ? -14.234 -5.926 20.940 1.00 96.94 101 GLN A O 1
ATOM 788 N N . THR A 1 102 ? -15.631 -5.203 22.547 1.00 95.69 102 THR A N 1
ATOM 789 C CA . THR A 1 102 ? -14.823 -5.578 23.706 1.00 95.69 102 THR A CA 1
ATOM 790 C C . THR A 1 102 ? -15.616 -6.565 24.575 1.00 95.69 102 THR A C 1
ATOM 792 O O . THR A 1 102 ? -16.824 -6.738 24.374 1.00 95.69 102 THR A O 1
ATOM 795 N N . PRO A 1 103 ? -14.987 -7.207 25.573 1.00 93.94 103 PRO A N 1
ATOM 796 C CA . PRO A 1 103 ? -15.699 -8.011 26.566 1.00 93.94 103 PRO A CA 1
ATOM 797 C C . PRO A 1 103 ? -16.742 -7.224 27.377 1.00 93.94 103 PRO A C 1
ATOM 799 O O . PRO A 1 103 ? -17.654 -7.821 27.943 1.00 93.94 103 PRO A O 1
ATOM 802 N N . TYR A 1 104 ? -16.609 -5.897 27.440 1.00 95.06 104 TYR A N 1
ATOM 803 C CA . TYR A 1 104 ? -17.407 -5.013 28.295 1.00 95.06 104 TYR A CA 1
ATOM 804 C C . TYR A 1 104 ? -18.535 -4.291 27.543 1.00 95.06 104 TYR A C 1
ATOM 806 O O . TYR A 1 104 ? -19.465 -3.765 28.158 1.00 95.06 104 TYR A O 1
ATOM 814 N N . GLY A 1 105 ? -18.485 -4.281 26.211 1.00 95.44 105 GLY A N 1
ATOM 815 C CA . GLY A 1 105 ? -19.510 -3.674 25.376 1.00 95.44 105 GLY A CA 1
ATOM 816 C C . GLY A 1 105 ? -19.061 -3.488 23.934 1.00 95.44 105 GLY A C 1
ATOM 817 O O . GLY A 1 105 ? -18.019 -3.979 23.500 1.00 95.44 105 GLY A O 1
ATOM 818 N N . ARG A 1 106 ? -19.872 -2.767 23.170 1.00 97.12 106 ARG A N 1
ATOM 819 C CA . ARG A 1 106 ? -19.632 -2.490 21.758 1.00 97.12 106 ARG A CA 1
ATOM 820 C C . ARG A 1 106 ? -19.830 -1.012 21.470 1.00 97.12 106 ARG A C 1
ATOM 822 O O . ARG A 1 106 ? -20.860 -0.444 21.829 1.00 97.12 106 ARG A O 1
ATOM 829 N N . PHE A 1 107 ? -18.856 -0.424 20.789 1.00 97.50 107 PHE A N 1
ATOM 830 C CA . PHE A 1 107 ? -18.918 0.923 20.243 1.00 97.50 107 PHE A CA 1
ATOM 831 C C . PHE A 1 107 ? -19.191 0.867 18.745 1.00 97.50 107 PHE A C 1
ATOM 833 O O . PHE A 1 107 ? -18.560 0.092 18.023 1.00 97.50 107 PHE A O 1
ATOM 840 N N . GLU A 1 108 ? -20.083 1.730 18.282 1.00 97.19 108 GLU A N 1
ATOM 841 C CA . GLU A 1 108 ? -20.298 2.030 16.869 1.00 97.19 108 GLU A CA 1
ATOM 842 C C . GLU A 1 108 ? -20.199 3.539 16.690 1.00 97.19 108 GLU A C 1
ATOM 844 O O . GLU A 1 108 ? -20.938 4.289 17.318 1.00 97.19 108 GLU A O 1
ATOM 849 N N . PHE A 1 109 ? -19.247 4.011 15.896 1.00 97.25 109 PHE A N 1
ATOM 850 C CA . PHE A 1 109 ? -18.999 5.442 15.762 1.00 97.25 109 PHE A CA 1
ATOM 851 C C . PHE A 1 109 ? -18.352 5.779 14.430 1.00 97.25 109 PHE A C 1
ATOM 853 O O . PHE A 1 109 ? -17.728 4.933 13.790 1.00 97.25 109 PHE A O 1
ATOM 860 N N . GLY A 1 110 ? -18.447 7.040 14.032 1.00 96.31 110 GLY A N 1
ATOM 861 C CA . GLY A 1 110 ? -17.807 7.526 12.822 1.00 96.31 110 GLY A CA 1
ATOM 862 C C . GLY A 1 110 ? -18.607 8.624 12.150 1.00 96.31 110 GLY A C 1
ATOM 863 O O . GLY A 1 110 ? -19.255 9.415 12.827 1.00 96.31 110 GLY A O 1
ATOM 864 N N . VAL A 1 111 ? -18.527 8.669 10.823 1.00 95.25 111 VAL A N 1
ATOM 865 C CA . VAL A 1 111 ? -19.189 9.662 9.976 1.00 95.25 111 VAL A CA 1
ATOM 866 C C . VAL A 1 111 ? -20.115 8.942 9.010 1.00 95.25 111 VAL A C 1
ATOM 868 O O . VAL A 1 111 ? -19.673 8.036 8.299 1.00 95.25 111 VAL A O 1
ATOM 871 N N . LYS A 1 112 ? -21.374 9.366 8.948 1.00 91.00 112 LYS A N 1
ATOM 872 C CA . LYS A 1 112 ? -22.361 8.870 7.991 1.00 91.00 112 LYS A CA 1
ATOM 873 C C . LYS A 1 112 ? -23.124 10.050 7.408 1.00 91.00 112 LYS A C 1
ATOM 875 O O . LYS A 1 112 ? -23.630 10.872 8.162 1.00 91.00 112 LYS A O 1
ATOM 880 N N . ASP A 1 113 ? -23.151 10.150 6.080 1.00 86.88 113 ASP A N 1
ATOM 881 C CA . ASP A 1 113 ? -23.809 11.246 5.354 1.00 86.88 113 ASP A CA 1
ATOM 882 C C . ASP A 1 113 ? -23.325 12.647 5.798 1.00 86.88 113 ASP A C 1
ATOM 884 O O . ASP A 1 113 ? -24.068 13.623 5.783 1.00 86.88 113 ASP A O 1
ATOM 888 N N . GLY A 1 114 ? -22.050 12.744 6.204 1.00 87.12 114 GLY A N 1
ATOM 889 C CA . GLY A 1 114 ? -21.419 13.972 6.707 1.00 87.12 114 GLY A CA 1
ATOM 890 C C . GLY A 1 114 ? -21.577 14.229 8.211 1.00 87.12 114 GLY A C 1
ATOM 891 O O . GLY A 1 114 ? -20.859 15.074 8.748 1.00 87.12 114 GLY A O 1
ATOM 892 N N . ASP A 1 115 ? -22.431 13.476 8.904 1.00 92.56 115 ASP A N 1
ATOM 893 C CA . ASP A 1 115 ? -22.688 13.649 10.332 1.00 92.56 115 ASP A CA 1
ATOM 894 C C . ASP A 1 115 ? -21.898 12.658 11.188 1.00 92.56 115 ASP A C 1
ATOM 896 O O . ASP A 1 115 ? -21.795 11.465 10.886 1.00 92.56 115 ASP A O 1
ATOM 900 N N . ASN A 1 116 ? -21.350 13.158 12.297 1.00 95.31 116 ASN A N 1
ATOM 901 C CA . ASN A 1 116 ? -20.710 12.309 13.294 1.00 95.31 116 ASN A CA 1
ATOM 902 C C . ASN A 1 116 ? -21.768 11.575 14.121 1.00 95.31 116 ASN A C 1
ATOM 904 O O . ASN A 1 116 ? -22.711 12.191 14.617 1.00 95.31 116 ASN A O 1
ATOM 908 N N . TYR A 1 117 ? -21.553 10.287 14.365 1.00 95.50 117 TYR A N 1
ATOM 909 C CA . TYR A 1 117 ? -22.349 9.498 15.299 1.00 95.50 117 TYR A CA 1
ATOM 910 C C . TYR A 1 117 ? -21.443 8.689 16.227 1.00 95.50 117 TYR A C 1
ATOM 912 O O . TYR A 1 117 ? -20.287 8.394 15.908 1.00 95.50 117 TYR A O 1
ATOM 920 N N . SER A 1 118 ? -21.962 8.360 17.406 1.00 95.50 118 SER A N 1
ATOM 921 C CA . SER A 1 118 ? -21.272 7.531 18.388 1.00 95.50 118 SER A CA 1
ATOM 922 C C . SER A 1 118 ? -22.288 6.892 19.318 1.00 95.50 118 SER A C 1
ATOM 924 O O . SER A 1 118 ? -23.066 7.580 19.979 1.00 95.50 118 SER A O 1
ATOM 926 N N . GLU A 1 119 ? -22.267 5.572 19.369 1.00 95.88 119 GLU A N 1
ATOM 927 C CA . GLU A 1 119 ? -23.162 4.747 20.157 1.00 95.88 119 GLU A CA 1
ATOM 928 C C . GLU A 1 119 ? -22.351 3.726 20.950 1.00 95.88 119 GLU A C 1
ATOM 930 O O . GLU A 1 119 ? -21.337 3.195 20.491 1.00 95.88 119 GLU A O 1
ATOM 935 N N . PHE A 1 120 ? -22.810 3.453 22.168 1.00 96.75 120 PHE A N 1
ATOM 936 C CA . PHE A 1 120 ? -22.268 2.405 23.020 1.00 96.75 120 PHE A CA 1
ATOM 937 C C . PHE A 1 120 ? -23.402 1.492 23.463 1.00 96.75 120 PHE A C 1
ATOM 939 O O . PHE A 1 120 ? -24.428 1.959 23.959 1.00 96.75 120 PHE A O 1
ATOM 946 N N . SER A 1 121 ? -23.181 0.190 23.334 1.00 95.56 121 SER A N 1
ATOM 947 C CA . SER A 1 121 ? -24.074 -0.852 23.824 1.00 95.56 121 SER A CA 1
ATOM 948 C C . SER A 1 121 ? -23.316 -1.744 24.805 1.00 95.56 121 SER A C 1
ATOM 950 O O . SER A 1 121 ? -22.329 -2.386 24.459 1.00 95.56 121 SER A O 1
ATOM 952 N N . GLY A 1 122 ? -23.754 -1.759 26.060 1.00 93.31 122 GLY A N 1
ATOM 953 C CA . GLY A 1 122 ? -23.081 -2.480 27.136 1.00 93.31 122 GLY A CA 1
ATOM 954 C C . GLY A 1 122 ? -23.626 -2.086 28.502 1.00 93.31 122 GLY A C 1
ATOM 955 O O . GLY A 1 122 ? -24.541 -1.267 28.610 1.00 93.31 122 GLY A O 1
ATOM 956 N N . ASN A 1 123 ? -23.067 -2.676 29.556 1.00 91.06 123 ASN A N 1
ATOM 957 C CA . ASN A 1 123 ? -23.396 -2.273 30.918 1.00 91.06 123 ASN A CA 1
ATOM 958 C C . ASN A 1 123 ? -22.811 -0.878 31.190 1.00 91.06 123 ASN A C 1
ATOM 960 O O . ASN A 1 123 ? -21.625 -0.651 30.964 1.00 91.06 123 ASN A O 1
ATOM 964 N N . SER A 1 124 ? -23.623 0.053 31.700 1.00 84.25 124 SER A N 1
ATOM 965 C CA . SER A 1 124 ? -23.177 1.420 31.994 1.00 84.25 124 SER A CA 1
ATOM 966 C C . SER A 1 124 ? -22.034 1.465 33.006 1.00 84.25 124 SER A C 1
ATOM 968 O O . SER A 1 124 ? -21.181 2.336 32.910 1.00 84.25 124 SER A O 1
ATOM 970 N N . GLY A 1 125 ? -22.000 0.520 33.952 1.00 89.19 125 GLY A N 1
ATOM 971 C CA . GLY A 1 125 ? -20.930 0.417 34.947 1.00 89.19 125 GLY A CA 1
ATOM 972 C C . GLY A 1 125 ? -19.625 -0.188 34.426 1.00 89.19 125 GLY A C 1
ATOM 973 O O . GLY A 1 125 ? -18.713 -0.352 35.219 1.00 89.19 125 GLY A O 1
ATOM 974 N N . SER A 1 126 ? -19.557 -0.561 33.145 1.00 92.44 126 SER A N 1
ATOM 975 C CA . SER A 1 126 ? -18.358 -1.124 32.502 1.00 92.44 126 SER A CA 1
ATOM 976 C C . SER A 1 126 ? -17.889 -0.282 31.313 1.00 92.44 126 SER A C 1
ATOM 978 O O . SER A 1 126 ? -17.134 -0.750 30.461 1.00 92.44 126 SER A O 1
ATOM 980 N N . ARG A 1 127 ? -18.437 0.933 31.181 1.00 94.00 127 ARG A N 1
ATOM 981 C CA . ARG A 1 127 ? -18.180 1.801 30.036 1.00 94.00 127 ARG A CA 1
ATOM 982 C C . ARG A 1 127 ? -16.733 2.282 30.020 1.00 94.00 127 ARG A C 1
ATOM 984 O O . ARG A 1 127 ? -16.135 2.260 28.952 1.00 94.00 127 ARG A O 1
ATOM 991 N N . ASP A 1 128 ? -16.193 2.673 31.168 1.00 95.19 128 ASP A N 1
ATOM 992 C CA . ASP A 1 128 ? -14.833 3.207 31.272 1.00 95.19 128 ASP A CA 1
ATOM 993 C C . ASP A 1 128 ? -13.804 2.127 30.891 1.00 95.19 128 ASP A C 1
ATOM 995 O O . ASP A 1 128 ? -12.926 2.370 30.065 1.00 95.19 128 ASP A O 1
ATOM 999 N N . GLU A 1 129 ? -13.986 0.889 31.367 1.00 94.94 129 GLU A N 1
ATOM 1000 C CA . GLU A 1 129 ? -13.165 -0.259 30.964 1.00 94.94 129 GLU A CA 1
ATOM 1001 C C . GLU A 1 129 ? -13.327 -0.580 29.471 1.00 94.94 129 GLU A C 1
ATOM 1003 O O . GLU A 1 129 ? -12.367 -0.940 28.785 1.00 94.94 129 GLU A O 1
ATOM 1008 N N . ALA A 1 130 ? -14.543 -0.443 28.931 1.00 95.38 130 ALA A N 1
ATOM 1009 C CA . ALA A 1 130 ? -14.781 -0.623 27.505 1.00 95.38 130 ALA A CA 1
ATOM 1010 C C . ALA A 1 130 ? -14.076 0.459 26.665 1.00 95.38 130 ALA A C 1
ATOM 1012 O O . ALA A 1 130 ? -13.570 0.135 25.589 1.00 95.38 130 ALA A O 1
ATOM 1013 N N . GLU A 1 131 ? -14.041 1.714 27.127 1.00 95.75 131 GLU A N 1
ATOM 1014 C CA . GLU A 1 131 ? -13.356 2.829 26.459 1.00 95.75 131 GLU A CA 1
ATOM 1015 C C . GLU A 1 131 ? -11.833 2.645 26.473 1.00 95.75 131 GLU A C 1
ATOM 1017 O O . GLU A 1 131 ? -11.208 2.809 25.424 1.00 95.75 131 GLU A O 1
ATOM 1022 N N . GLU A 1 132 ? -11.251 2.189 27.586 1.00 96.19 132 GLU A N 1
ATOM 1023 C CA . GLU A 1 132 ? -9.820 1.865 27.669 1.00 96.19 132 GLU A CA 1
ATOM 1024 C C . GLU A 1 132 ? -9.436 0.741 26.691 1.00 96.19 132 GLU A C 1
ATOM 1026 O O . GLU A 1 132 ? -8.476 0.858 25.923 1.00 96.19 132 GLU A O 1
ATOM 1031 N N . VAL A 1 133 ? -10.203 -0.357 26.656 1.00 96.25 133 VAL A N 1
ATOM 1032 C CA . VAL A 1 133 ? -9.950 -1.448 25.698 1.00 96.25 133 VAL A CA 1
ATOM 1033 C C . VAL A 1 133 ? -10.143 -0.963 24.259 1.00 96.25 133 VAL A C 1
ATOM 1035 O O . VAL A 1 133 ? -9.376 -1.346 23.377 1.00 96.25 133 VAL A O 1
ATOM 1038 N N . ARG A 1 134 ? -11.135 -0.101 24.007 1.00 96.25 134 ARG A N 1
ATOM 1039 C CA . ARG A 1 134 ? -11.376 0.483 22.682 1.00 96.25 134 ARG A CA 1
ATOM 1040 C C . ARG A 1 134 ? -10.175 1.284 22.194 1.00 96.25 134 ARG A C 1
ATOM 1042 O O . ARG A 1 134 ? -9.801 1.132 21.036 1.00 96.25 134 ARG A O 1
ATOM 1049 N N . GLU A 1 135 ? -9.607 2.137 23.038 1.00 96.19 135 GLU A N 1
ATOM 1050 C CA . GLU A 1 135 ? -8.448 2.963 22.683 1.00 96.19 135 GLU A CA 1
ATOM 1051 C C . GLU A 1 135 ? -7.232 2.098 22.374 1.00 96.19 135 GLU A C 1
ATOM 1053 O O . GLU A 1 135 ? -6.687 2.198 21.277 1.00 96.19 135 GLU A O 1
ATOM 1058 N N . ASN A 1 136 ? -6.923 1.138 23.248 1.00 95.94 136 ASN A N 1
ATOM 1059 C CA . ASN A 1 136 ? -5.833 0.191 23.022 1.00 95.94 136 ASN A CA 1
ATOM 1060 C C . ASN A 1 136 ? -5.982 -0.579 21.698 1.00 95.94 136 ASN A C 1
ATOM 1062 O O . ASN A 1 136 ? -5.020 -0.715 20.948 1.00 95.94 136 ASN A O 1
ATOM 1066 N N . LEU A 1 137 ? -7.186 -1.069 21.382 1.00 96.38 137 LEU A N 1
ATOM 1067 C CA . LEU A 1 137 ? -7.430 -1.791 20.130 1.00 96.38 137 LEU A CA 1
ATOM 1068 C C . LEU A 1 137 ? -7.331 -0.885 18.889 1.00 96.38 137 LEU A C 1
ATOM 1070 O O . LEU A 1 137 ? -6.917 -1.338 17.822 1.00 96.38 137 LEU A O 1
ATOM 1074 N N . MET A 1 138 ? -7.737 0.383 18.998 1.00 95.81 138 MET A N 1
ATOM 1075 C CA . MET A 1 138 ? -7.614 1.356 17.907 1.00 95.81 138 MET A CA 1
ATOM 1076 C C . MET A 1 138 ? -6.152 1.737 17.655 1.00 95.81 138 MET A C 1
ATOM 1078 O O . MET A 1 138 ? -5.745 1.823 16.494 1.00 95.81 138 MET A O 1
ATOM 1082 N N . ASP A 1 139 ? -5.368 1.916 18.718 1.00 95.00 139 ASP A N 1
ATOM 1083 C CA . ASP A 1 139 ? -3.931 2.179 18.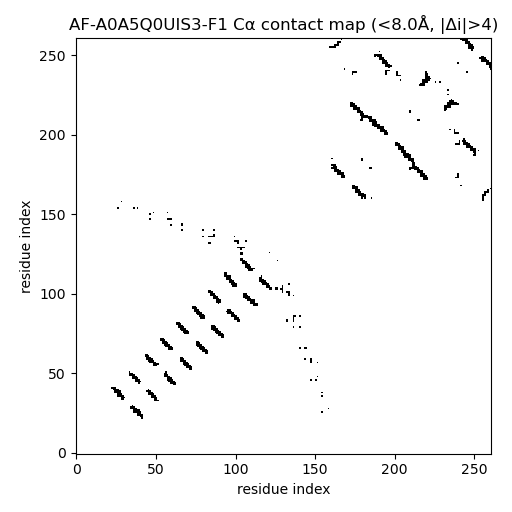636 1.00 95.00 139 ASP A CA 1
ATOM 1084 C C . ASP A 1 139 ? -3.191 0.978 18.040 1.00 95.00 139 ASP A C 1
ATOM 1086 O O . ASP A 1 139 ? -2.403 1.139 17.105 1.00 95.00 139 ASP A O 1
ATOM 1090 N N . GLU A 1 140 ? -3.523 -0.239 18.481 1.00 94.06 140 GLU A N 1
ATOM 1091 C CA . GLU A 1 140 ? -2.963 -1.474 17.927 1.00 94.06 140 GLU A CA 1
ATOM 1092 C C . GLU A 1 140 ? -3.302 -1.633 16.435 1.00 94.06 140 GLU A C 1
ATOM 1094 O O . GLU A 1 140 ? -2.430 -1.954 15.625 1.00 94.06 140 GLU A O 1
ATOM 1099 N N . MET A 1 141 ? -4.544 -1.336 16.027 1.00 94.00 141 MET A N 1
ATOM 1100 C CA . MET A 1 141 ? -4.925 -1.350 14.609 1.00 94.00 141 MET A CA 1
ATOM 1101 C C . MET A 1 141 ? -4.120 -0.330 13.795 1.00 94.00 141 MET A C 1
ATOM 1103 O O . MET A 1 141 ? -3.775 -0.605 12.641 1.00 94.00 141 MET A O 1
ATOM 1107 N N . SER A 1 142 ? -3.841 0.844 14.366 1.00 92.06 142 SER A N 1
ATOM 1108 C CA . SER A 1 142 ? -3.034 1.881 13.723 1.00 92.06 142 SER A CA 1
ATOM 1109 C C . SER A 1 142 ? -1.591 1.412 13.530 1.00 92.06 142 SER A C 1
ATOM 1111 O O . SER A 1 142 ? -1.089 1.436 12.407 1.00 92.06 142 SER A O 1
ATOM 1113 N N . GLN A 1 143 ? -0.959 0.896 14.589 1.00 92.19 143 GLN A N 1
ATOM 1114 C CA . GLN A 1 143 ? 0.412 0.384 14.547 1.00 92.19 143 GLN A CA 1
ATOM 1115 C C . GLN A 1 143 ? 0.564 -0.746 13.522 1.00 92.19 143 GLN A C 1
ATOM 1117 O O . GLN A 1 143 ? 1.421 -0.672 12.643 1.00 92.19 143 GLN A O 1
ATOM 1122 N N . ARG A 1 144 ? -0.313 -1.754 13.577 1.00 90.06 144 ARG A N 1
ATOM 1123 C CA . ARG A 1 144 ? -0.277 -2.890 12.646 1.00 90.06 144 ARG A CA 1
ATOM 1124 C C . ARG A 1 144 ? -0.600 -2.487 11.211 1.00 90.06 144 ARG A C 1
ATOM 1126 O O . ARG A 1 144 ? -0.069 -3.077 10.281 1.00 90.06 144 ARG A O 1
ATOM 1133 N N . SER A 1 145 ? -1.447 -1.472 11.004 1.00 88.38 145 SER A N 1
ATOM 1134 C CA . SER A 1 145 ? -1.687 -0.932 9.658 1.00 88.38 145 SER A CA 1
ATOM 1135 C C . SER A 1 145 ? -0.422 -0.319 9.058 1.00 88.38 145 SER A C 1
ATOM 1137 O O . SER A 1 145 ? -0.212 -0.455 7.854 1.00 88.38 145 SER A O 1
ATOM 1139 N N . SER A 1 146 ? 0.394 0.360 9.868 1.00 86.12 146 SER A N 1
ATOM 1140 C CA . SER A 1 146 ? 1.677 0.908 9.418 1.00 86.12 146 SER A CA 1
ATOM 1141 C C . SER A 1 146 ? 2.658 -0.209 9.071 1.00 86.12 146 SER A C 1
ATOM 1143 O O . SER A 1 146 ? 3.200 -0.208 7.972 1.00 86.12 146 SER A O 1
ATOM 1145 N N . GLU A 1 147 ? 2.797 -1.210 9.944 1.00 86.25 147 GLU A N 1
ATOM 1146 C CA . GLU A 1 147 ? 3.655 -2.374 9.690 1.00 86.25 147 GLU A CA 1
ATOM 1147 C C . GLU A 1 147 ? 3.239 -3.132 8.419 1.00 86.25 147 GLU A C 1
ATOM 1149 O O . GLU A 1 147 ? 4.071 -3.455 7.573 1.00 86.25 147 GLU A O 1
ATOM 1154 N N . LEU A 1 148 ? 1.935 -3.370 8.242 1.00 84.44 148 LEU A N 1
ATOM 1155 C CA . LEU A 1 148 ? 1.388 -3.997 7.041 1.00 84.44 148 LEU A CA 1
ATOM 1156 C C . LEU A 1 148 ? 1.726 -3.184 5.786 1.00 84.44 148 LEU A C 1
ATOM 1158 O O . LEU A 1 148 ? 2.086 -3.760 4.764 1.00 84.44 148 LEU A O 1
ATOM 1162 N N . SER A 1 149 ? 1.640 -1.852 5.853 1.00 79.25 149 SER A N 1
ATOM 1163 C CA . SER A 1 149 ? 1.998 -0.980 4.731 1.00 79.25 149 SER A CA 1
ATOM 1164 C C . SER A 1 149 ? 3.487 -1.059 4.386 1.00 79.25 149 SER A C 1
ATOM 1166 O O . SER A 1 149 ? 3.836 -1.017 3.207 1.00 79.25 149 SER A O 1
ATOM 1168 N N . GLU A 1 150 ? 4.358 -1.163 5.389 1.00 80.75 150 GLU A N 1
ATOM 1169 C CA . GLU A 1 150 ? 5.800 -1.330 5.193 1.00 80.75 150 GLU A CA 1
ATOM 1170 C C . GLU A 1 150 ? 6.106 -2.685 4.542 1.00 80.75 150 GLU A C 1
ATOM 1172 O O . GLU A 1 150 ? 6.761 -2.724 3.500 1.00 80.75 150 GLU A O 1
ATOM 1177 N N . LYS A 1 151 ? 5.552 -3.785 5.073 1.00 77.94 151 LYS A N 1
ATOM 1178 C CA . LYS A 1 151 ? 5.720 -5.135 4.500 1.00 77.94 151 LYS A CA 1
ATOM 1179 C C . LYS A 1 151 ? 5.162 -5.235 3.079 1.00 77.94 151 LYS 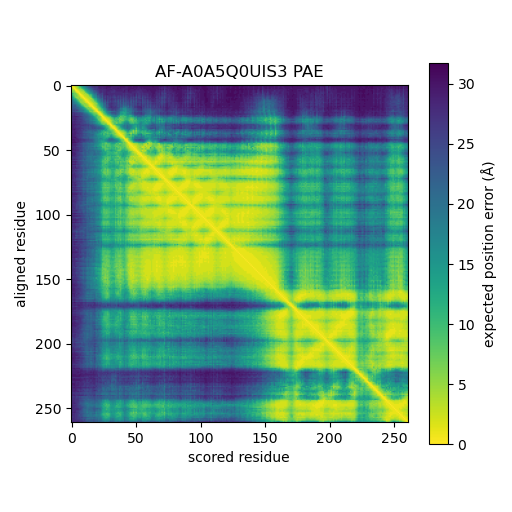A C 1
ATOM 1181 O O . LYS A 1 151 ? 5.824 -5.783 2.202 1.00 77.94 151 LYS A O 1
ATOM 1186 N N . HIS A 1 152 ? 3.993 -4.648 2.823 1.00 77.06 152 HIS A N 1
ATOM 1187 C CA . HIS A 1 152 ? 3.422 -4.572 1.478 1.00 77.06 152 HIS A CA 1
ATOM 1188 C C . HIS A 1 152 ? 4.341 -3.813 0.515 1.00 77.06 152 HIS A C 1
ATOM 1190 O O . HIS A 1 152 ? 4.516 -4.239 -0.622 1.00 77.06 152 HIS A O 1
ATOM 1196 N N . SER A 1 153 ? 4.954 -2.707 0.953 1.00 74.50 153 SER A N 1
ATOM 1197 C CA . SER A 1 153 ? 5.908 -1.968 0.120 1.00 74.50 153 SER A CA 1
ATOM 1198 C C . SER A 1 153 ? 7.118 -2.822 -0.253 1.00 74.50 153 SER A C 1
ATOM 1200 O O . SER A 1 153 ? 7.539 -2.773 -1.405 1.00 74.50 153 SER A O 1
ATOM 1202 N N . VAL A 1 154 ? 7.646 -3.608 0.690 1.00 74.00 154 VAL A N 1
ATOM 1203 C CA . VAL A 1 154 ? 8.761 -4.533 0.434 1.00 74.00 154 VAL A CA 1
ATOM 1204 C C . VAL A 1 154 ? 8.345 -5.616 -0.563 1.00 74.00 154 VAL A C 1
ATOM 1206 O O . VAL A 1 154 ? 9.025 -5.782 -1.567 1.00 74.00 154 VAL A O 1
ATOM 1209 N N . VAL A 1 155 ? 7.196 -6.282 -0.369 1.00 69.31 155 VAL A N 1
ATOM 1210 C CA . VAL A 1 155 ? 6.693 -7.280 -1.342 1.00 69.31 155 VAL A CA 1
ATOM 1211 C C . VAL A 1 155 ? 6.547 -6.682 -2.726 1.00 69.31 155 VAL A C 1
ATOM 1213 O O . VAL A 1 155 ? 6.993 -7.273 -3.700 1.00 69.31 155 VAL A O 1
ATOM 1216 N N . VAL A 1 156 ? 5.904 -5.517 -2.826 1.00 69.88 156 VAL A N 1
ATOM 1217 C CA . VAL A 1 156 ? 5.675 -4.886 -4.123 1.00 69.88 156 VAL A CA 1
ATOM 1218 C C . VAL A 1 156 ? 6.998 -4.565 -4.803 1.00 69.88 156 VAL A C 1
ATOM 1220 O O . VAL A 1 156 ? 7.069 -4.768 -6.006 1.00 69.88 156 VAL A O 1
ATOM 1223 N N . GLN A 1 157 ? 8.013 -4.101 -4.065 1.00 69.94 157 GLN A N 1
ATOM 1224 C CA . GLN A 1 157 ? 9.353 -3.844 -4.602 1.00 69.94 157 GLN A CA 1
ATOM 1225 C C . GLN A 1 157 ? 10.036 -5.123 -5.096 1.00 69.94 157 GLN A C 1
ATOM 1227 O O . GLN A 1 157 ? 10.531 -5.123 -6.214 1.00 69.94 157 GLN A O 1
ATOM 1232 N N . GLU A 1 158 ? 9.996 -6.208 -4.321 1.00 69.06 158 GLU A N 1
ATOM 1233 C CA . GLU A 1 158 ? 10.560 -7.515 -4.710 1.00 69.06 158 GLU A CA 1
ATOM 1234 C C . GLU A 1 158 ? 9.788 -8.180 -5.869 1.00 69.06 158 GLU A C 1
ATOM 1236 O O . GLU A 1 158 ? 10.307 -9.056 -6.548 1.00 69.06 158 GLU A O 1
ATOM 1241 N N . MET A 1 159 ? 8.536 -7.776 -6.113 1.00 70.50 159 MET A N 1
ATOM 1242 C CA . MET A 1 159 ? 7.730 -8.214 -7.261 1.00 70.50 159 MET A CA 1
ATOM 1243 C C . MET A 1 159 ? 7.924 -7.358 -8.520 1.00 70.50 159 MET A C 1
ATOM 1245 O O . MET A 1 159 ? 7.320 -7.663 -9.560 1.00 70.50 159 MET A O 1
ATOM 1249 N N . LEU A 1 160 ? 8.660 -6.245 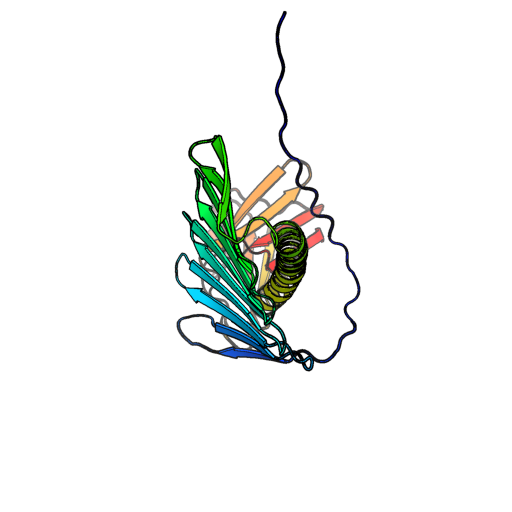-8.432 1.00 78.69 160 LEU A N 1
ATOM 1250 C CA . LEU A 1 160 ? 9.004 -5.471 -9.619 1.00 78.69 160 LEU A CA 1
ATOM 1251 C C . LEU A 1 160 ? 10.081 -6.232 -10.396 1.00 78.69 160 LEU A C 1
ATOM 1253 O O . LEU A 1 160 ? 11.016 -6.730 -9.781 1.00 78.69 160 LEU A O 1
ATOM 1257 N N . PRO A 1 161 ? 9.967 -6.307 -11.729 1.00 81.94 161 PRO A N 1
ATOM 1258 C CA . PRO A 1 161 ? 11.009 -6.922 -12.536 1.00 81.94 161 PRO A CA 1
ATOM 1259 C C . PRO A 1 161 ? 12.317 -6.130 -12.423 1.00 81.94 161 PRO A C 1
ATOM 1261 O O . PRO A 1 161 ? 12.304 -4.896 -12.497 1.00 81.94 161 PRO A O 1
ATOM 1264 N N . ASP A 1 162 ? 13.433 -6.842 -12.313 1.00 86.81 162 ASP A N 1
ATOM 1265 C CA . ASP A 1 162 ? 14.787 -6.306 -12.396 1.00 86.81 162 ASP A CA 1
ATOM 1266 C C . ASP A 1 162 ? 15.095 -5.909 -13.845 1.00 86.81 162 ASP A C 1
ATOM 1268 O O . ASP A 1 162 ? 15.629 -6.660 -14.664 1.00 86.81 162 ASP A O 1
ATOM 1272 N N . VAL A 1 163 ? 14.708 -4.679 -14.171 1.00 88.38 163 VAL A N 1
ATOM 1273 C CA . VAL A 1 163 ? 15.071 -4.010 -15.414 1.00 88.38 163 VAL A CA 1
ATOM 1274 C C . VAL A 1 163 ? 16.013 -2.872 -15.068 1.00 88.38 163 VAL A C 1
ATOM 1276 O O . VAL A 1 163 ? 15.689 -2.023 -14.244 1.00 88.38 163 VAL A O 1
ATOM 1279 N N . SER A 1 164 ? 17.159 -2.810 -15.737 1.00 90.56 164 SER A N 1
ATOM 1280 C CA . SER A 1 164 ? 18.071 -1.670 -15.648 1.00 90.56 164 SER A CA 1
ATOM 1281 C C . SER A 1 164 ? 17.887 -0.728 -16.834 1.00 90.56 164 SER A C 1
ATOM 1283 O O . SER A 1 164 ? 17.464 -1.142 -17.915 1.00 90.56 164 SER A O 1
ATOM 1285 N N . ALA A 1 165 ? 18.204 0.551 -16.632 1.00 89.19 165 ALA A N 1
ATOM 1286 C CA . ALA A 1 165 ? 18.151 1.558 -17.683 1.00 89.19 165 ALA A CA 1
ATOM 1287 C C . ALA A 1 165 ? 19.487 2.290 -17.817 1.00 89.19 165 ALA A C 1
ATOM 1289 O O . ALA A 1 165 ? 20.142 2.590 -16.817 1.00 89.19 165 ALA A O 1
ATOM 1290 N N . SER A 1 166 ? 19.859 2.627 -19.047 1.00 87.38 166 SER A N 1
ATOM 1291 C CA . SER A 1 166 ? 20.934 3.573 -19.338 1.00 87.38 166 SER A CA 1
ATOM 1292 C C . SER A 1 166 ? 20.508 4.534 -20.440 1.00 87.38 166 SER A C 1
ATOM 1294 O O . SER A 1 166 ? 19.695 4.198 -21.301 1.00 87.38 166 SER A O 1
ATOM 1296 N N . VAL A 1 167 ? 21.048 5.748 -20.395 1.00 83.81 167 VAL A N 1
ATOM 1297 C CA . VAL A 1 167 ? 20.897 6.737 -21.461 1.00 83.81 167 VAL A CA 1
ATOM 1298 C C . VAL A 1 167 ? 22.271 6.958 -22.064 1.00 83.81 167 VAL A C 1
ATOM 1300 O O . VAL A 1 167 ? 23.237 7.206 -21.340 1.00 83.81 167 VAL A O 1
ATOM 1303 N N . GLU A 1 168 ? 22.364 6.837 -23.382 1.00 76.38 168 GLU A N 1
ATOM 1304 C CA . GLU A 1 168 ? 23.576 7.184 -24.112 1.00 76.38 168 GLU A CA 1
ATOM 1305 C C . GLU A 1 168 ? 23.349 8.470 -24.903 1.00 76.38 168 GLU A C 1
ATOM 1307 O O . GLU A 1 168 ? 22.479 8.558 -25.775 1.00 76.38 168 GLU A O 1
ATOM 1312 N N . ASP A 1 169 ? 24.179 9.462 -24.582 1.00 65.00 169 ASP A N 1
ATOM 1313 C CA . ASP A 1 169 ? 24.299 10.704 -25.328 1.00 65.00 169 ASP A CA 1
ATOM 1314 C C . ASP A 1 169 ? 25.261 10.502 -26.491 1.00 65.00 169 ASP A C 1
ATOM 1316 O O . ASP A 1 169 ? 26.483 10.418 -26.317 1.00 65.00 169 ASP A O 1
ATOM 1320 N N . ASN A 1 170 ? 24.716 10.431 -27.695 1.00 60.94 170 ASN A N 1
ATOM 1321 C CA . ASN A 1 170 ? 25.500 10.725 -28.873 1.00 60.94 170 ASN A CA 1
ATOM 1322 C C . ASN A 1 170 ? 24.874 11.936 -29.552 1.00 60.94 170 ASN A C 1
ATOM 1324 O O . ASN A 1 170 ? 23.668 11.954 -29.785 1.00 60.94 170 ASN A O 1
ATOM 1328 N N . SER A 1 171 ? 25.717 12.888 -29.960 1.00 54.31 171 SER A N 1
ATOM 1329 C CA . SER A 1 171 ? 25.371 14.135 -30.663 1.00 54.31 171 SER A CA 1
ATOM 1330 C C . SER A 1 171 ? 24.442 13.990 -31.881 1.00 54.31 171 SER A C 1
ATOM 1332 O O . SER A 1 171 ? 23.951 14.989 -32.405 1.00 54.31 171 SER A O 1
ATOM 1334 N N . GLU A 1 172 ? 24.195 12.762 -32.341 1.00 57.88 172 GLU A N 1
ATOM 1335 C CA . GLU A 1 172 ? 23.285 12.449 -33.435 1.00 57.88 172 GLU A CA 1
ATOM 1336 C C . GLU A 1 172 ? 21.992 11.739 -32.984 1.00 57.88 172 GLU A C 1
ATOM 1338 O O . GLU A 1 172 ? 20.975 11.922 -33.656 1.00 57.88 172 GLU A O 1
ATOM 1343 N N . THR A 1 173 ? 21.966 10.990 -31.869 1.00 64.94 173 THR A N 1
ATOM 1344 C CA . THR A 1 173 ? 20.803 10.193 -31.414 1.00 64.94 173 THR A CA 1
ATOM 1345 C C . THR A 1 173 ? 20.803 9.941 -29.897 1.00 64.94 173 THR A C 1
ATOM 1347 O O . THR A 1 173 ? 21.516 9.054 -29.417 1.00 64.94 173 THR A O 1
ATOM 1350 N N . GLU A 1 174 ? 19.951 10.651 -29.156 1.00 75.00 174 GLU A N 1
ATOM 1351 C CA . GLU A 1 174 ? 19.636 10.333 -27.756 1.00 75.00 174 GLU A CA 1
ATOM 1352 C C . GLU A 1 174 ? 18.749 9.080 -27.696 1.00 75.00 174 GLU A C 1
ATOM 1354 O O . GLU A 1 174 ? 17.754 8.964 -28.427 1.00 75.00 174 GLU A O 1
ATOM 1359 N N . HIS A 1 175 ? 19.105 8.123 -26.840 1.00 80.81 175 HIS A N 1
ATOM 1360 C CA . HIS A 1 175 ? 18.322 6.902 -26.689 1.00 80.81 175 HIS A CA 1
ATOM 1361 C C . HIS A 1 175 ? 18.351 6.343 -25.268 1.00 80.81 175 HIS A C 1
ATOM 1363 O O . HIS A 1 175 ? 19.328 6.480 -24.533 1.00 80.81 175 HIS A O 1
ATOM 1369 N N . LEU A 1 176 ? 17.247 5.692 -24.909 1.00 86.88 176 LEU A N 1
ATOM 1370 C CA . LEU A 1 176 ? 17.066 4.943 -23.674 1.00 86.88 176 LEU A CA 1
ATOM 1371 C C . LEU A 1 176 ? 17.281 3.459 -23.969 1.00 86.88 176 LEU A C 1
ATOM 1373 O O . LEU A 1 176 ? 16.583 2.885 -24.801 1.00 86.88 176 LEU A O 1
ATOM 1377 N N . ASN A 1 177 ? 18.205 2.825 -23.264 1.00 89.00 177 ASN A N 1
ATOM 1378 C CA . ASN A 1 177 ? 18.387 1.381 -23.279 1.00 89.00 177 ASN A CA 1
ATOM 1379 C C . ASN A 1 177 ? 17.733 0.788 -22.035 1.00 89.00 177 ASN A C 1
ATOM 1381 O O . ASN A 1 177 ? 18.042 1.215 -20.925 1.00 89.00 177 ASN A O 1
ATOM 1385 N N . LEU A 1 178 ? 16.856 -0.199 -22.214 1.00 91.56 178 LEU A N 1
ATOM 1386 C CA . LEU A 1 178 ? 16.324 -1.013 -21.119 1.00 91.56 178 LEU A CA 1
ATOM 1387 C C . LEU A 1 178 ? 16.875 -2.423 -21.235 1.00 91.56 178 LEU A C 1
ATOM 1389 O O . LEU A 1 178 ? 16.757 -3.030 -22.296 1.00 91.56 178 LEU A O 1
ATOM 1393 N N . THR A 1 179 ? 17.450 -2.935 -20.153 1.00 92.38 179 THR A N 1
ATOM 1394 C CA . THR A 1 179 ? 17.990 -4.295 -20.097 1.00 92.38 179 THR A CA 1
ATOM 1395 C C . THR A 1 179 ? 17.221 -5.113 -19.083 1.00 92.38 179 THR A C 1
ATOM 1397 O O . THR A 1 179 ? 17.110 -4.699 -17.930 1.00 92.38 179 THR A O 1
ATOM 1400 N N . ASN A 1 180 ? 16.707 -6.262 -19.509 1.00 93.25 180 ASN A N 1
ATOM 1401 C CA . ASN A 1 180 ? 16.084 -7.225 -18.615 1.00 93.25 180 ASN A CA 1
ATOM 1402 C C . ASN A 1 180 ? 17.156 -8.090 -17.943 1.00 93.25 180 ASN A C 1
ATOM 1404 O O . ASN A 1 180 ? 17.848 -8.849 -18.621 1.00 93.25 180 ASN A O 1
ATOM 1408 N N . ASN A 1 181 ? 17.285 -7.974 -16.624 1.00 90.62 181 ASN A N 1
ATOM 1409 C CA . ASN A 1 181 ? 18.237 -8.747 -15.829 1.00 90.62 181 ASN A CA 1
ATOM 1410 C C . ASN A 1 181 ? 17.617 -10.030 -15.246 1.00 90.62 181 ASN A C 1
ATOM 1412 O O . ASN A 1 181 ? 18.325 -10.803 -14.602 1.00 90.62 181 ASN A O 1
ATOM 1416 N N . GLU A 1 182 ? 16.323 -10.262 -15.474 1.00 87.25 182 GLU A N 1
ATOM 1417 C CA . GLU A 1 182 ? 15.610 -11.453 -15.017 1.00 87.25 182 GLU A CA 1
ATOM 1418 C C . GLU A 1 182 ? 15.982 -12.706 -15.824 1.00 87.25 182 GLU A C 1
ATOM 1420 O O . GLU A 1 182 ? 16.426 -12.642 -16.977 1.00 87.25 182 GLU A O 1
ATOM 1425 N N . GLU A 1 183 ? 15.729 -13.877 -15.234 1.00 87.00 183 GLU A N 1
ATOM 1426 C CA . GLU A 1 183 ? 15.810 -15.170 -15.932 1.00 87.00 183 GLU A CA 1
ATOM 1427 C C . GLU A 1 183 ? 14.594 -15.428 -16.841 1.00 87.00 183 GLU A C 1
ATOM 1429 O O . GLU A 1 183 ? 14.641 -16.288 -17.725 1.00 87.00 183 GLU A O 1
ATOM 1434 N N . GLU A 1 184 ? 13.515 -14.667 -16.646 1.00 84.38 184 GLU A N 1
ATOM 1435 C CA . GLU A 1 184 ? 12.276 -14.738 -17.414 1.00 84.38 184 GLU A CA 1
ATOM 1436 C C . GLU A 1 184 ? 12.041 -13.468 -18.235 1.00 84.38 184 GLU A C 1
ATOM 1438 O O . GLU A 1 184 ? 12.650 -12.419 -18.032 1.00 84.38 184 GLU A O 1
ATOM 1443 N N . ALA A 1 185 ? 11.155 -13.570 -19.220 1.00 85.00 185 ALA A N 1
ATOM 1444 C CA . ALA A 1 185 ? 10.856 -12.455 -20.098 1.00 85.00 185 ALA A CA 1
ATOM 1445 C C . ALA A 1 185 ? 9.858 -11.474 -19.462 1.00 85.00 185 ALA A C 1
ATOM 1447 O O . ALA A 1 185 ? 8.841 -11.887 -18.904 1.00 85.00 185 ALA A O 1
ATOM 1448 N N . VAL A 1 186 ? 10.090 -10.175 -19.644 1.00 87.56 186 VAL A N 1
ATOM 1449 C CA . VAL A 1 186 ? 9.275 -9.096 -19.070 1.00 87.56 186 VAL A CA 1
ATOM 1450 C C . VAL A 1 186 ? 8.435 -8.433 -20.160 1.00 87.56 186 VAL A C 1
ATOM 1452 O O . VAL A 1 186 ? 8.968 -7.885 -21.125 1.00 87.56 186 VAL A O 1
ATOM 1455 N N . ASP A 1 187 ? 7.108 -8.454 -20.016 1.00 87.62 187 ASP A N 1
ATOM 1456 C CA . ASP A 1 187 ? 6.215 -7.659 -20.867 1.00 87.62 187 ASP A CA 1
ATOM 1457 C C . ASP A 1 187 ? 6.225 -6.194 -20.408 1.00 87.62 187 ASP A C 1
ATOM 1459 O O . ASP A 1 187 ? 5.822 -5.859 -19.290 1.00 87.62 187 ASP A O 1
ATOM 1463 N N . ILE A 1 188 ? 6.692 -5.317 -21.293 1.00 88.06 188 ILE A N 1
ATOM 1464 C CA . ILE A 1 188 ? 6.784 -3.872 -21.066 1.00 88.06 188 ILE A CA 1
ATOM 1465 C C . ILE A 1 188 ? 5.642 -3.113 -21.749 1.00 88.06 188 ILE A C 1
ATOM 1467 O O . ILE A 1 188 ? 5.665 -1.887 -21.853 1.00 88.06 188 ILE A O 1
ATOM 1471 N N . SER A 1 189 ? 4.622 -3.817 -22.238 1.00 82.75 189 SER A N 1
ATOM 1472 C CA . SER A 1 189 ? 3.449 -3.201 -22.850 1.00 82.75 189 SER A CA 1
ATOM 1473 C C . SER A 1 189 ? 2.692 -2.326 -21.851 1.00 82.75 189 SER A C 1
ATOM 1475 O O . SER A 1 189 ? 2.276 -2.770 -20.782 1.00 82.75 189 SER A O 1
ATOM 1477 N N . GLY A 1 190 ? 2.510 -1.051 -22.208 1.00 78.75 190 GLY A N 1
ATOM 1478 C CA . GLY A 1 190 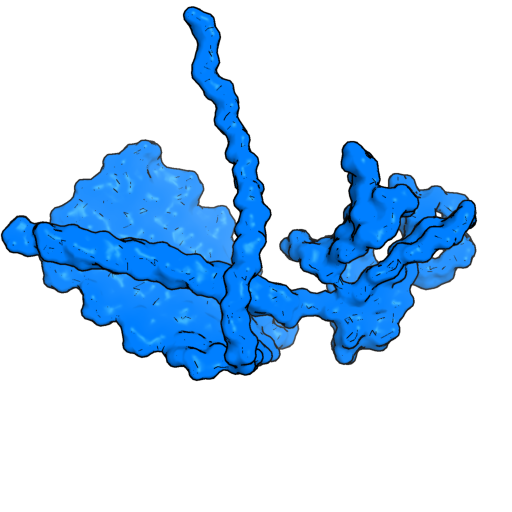? 1.832 -0.068 -21.358 1.00 78.75 190 GLY A CA 1
ATOM 1479 C C . GLY A 1 190 ? 2.727 0.556 -20.286 1.00 78.75 190 GLY A C 1
ATOM 1480 O O . GLY A 1 190 ? 2.242 1.360 -19.491 1.00 78.75 190 GLY A O 1
ATOM 1481 N N . TRP A 1 191 ? 4.019 0.220 -20.259 1.00 90.19 191 TRP A N 1
ATOM 1482 C CA . TRP A 1 191 ? 4.997 0.959 -19.467 1.00 90.19 191 TRP A CA 1
ATOM 1483 C C . TRP A 1 191 ? 5.227 2.349 -20.071 1.00 90.19 191 TRP A C 1
ATOM 1485 O O . TRP A 1 191 ? 4.958 2.591 -21.249 1.00 90.19 191 TRP A O 1
ATOM 1495 N N . LYS A 1 192 ? 5.746 3.278 -19.270 1.00 89.06 192 LYS A N 1
ATOM 1496 C CA . LYS A 1 192 ? 6.052 4.646 -19.699 1.00 89.06 192 LYS A CA 1
ATOM 1497 C C . LYS A 1 192 ? 7.416 5.085 -19.187 1.00 89.06 192 LYS A C 1
ATOM 1499 O O . LYS A 1 192 ? 7.709 4.907 -18.009 1.00 89.06 192 LYS A O 1
ATOM 1504 N N . ALA A 1 193 ? 8.227 5.688 -20.045 1.00 88.44 193 ALA A N 1
ATOM 1505 C CA . ALA A 1 193 ? 9.395 6.450 -19.626 1.00 88.44 193 ALA A CA 1
ATOM 1506 C C . ALA A 1 193 ? 9.064 7.948 -19.631 1.00 88.44 193 ALA A C 1
ATOM 1508 O O . ALA A 1 193 ? 8.324 8.429 -20.489 1.00 88.44 193 ALA A O 1
ATOM 1509 N N . VAL A 1 194 ? 9.579 8.670 -18.643 1.00 87.69 194 VAL A N 1
ATOM 1510 C CA . VAL A 1 194 ? 9.358 10.101 -18.438 1.00 87.69 194 VAL A CA 1
ATOM 1511 C C . VAL A 1 194 ? 10.713 10.774 -18.314 1.00 87.69 194 VAL A C 1
ATOM 1513 O O . VAL A 1 194 ? 11.484 10.420 -17.427 1.00 87.69 194 VAL A O 1
ATOM 1516 N N . SER A 1 195 ? 10.989 11.735 -19.189 1.00 86.25 195 SER A N 1
ATOM 1517 C CA . SER A 1 195 ? 12.182 12.581 -19.126 1.00 86.25 195 SER A CA 1
ATOM 1518 C C . SER A 1 195 ? 11.809 13.931 -18.524 1.00 86.25 195 SER A C 1
ATOM 1520 O O . SER A 1 195 ? 10.872 14.577 -18.996 1.00 86.25 195 SER A O 1
ATOM 1522 N N . ILE A 1 196 ? 12.505 14.345 -17.465 1.00 83.75 196 ILE A N 1
ATOM 1523 C CA . ILE A 1 196 ? 12.223 15.575 -16.718 1.00 83.75 196 ILE A CA 1
ATOM 1524 C C . ILE A 1 196 ? 13.461 16.469 -16.740 1.00 83.75 196 ILE A C 1
ATOM 1526 O O . ILE A 1 196 ? 14.500 16.102 -16.195 1.00 83.75 196 ILE A O 1
ATOM 1530 N N . SER A 1 197 ? 13.337 17.668 -17.311 1.00 83.38 197 SER A N 1
ATOM 1531 C CA . SER A 1 197 ? 14.400 18.680 -17.324 1.00 83.38 197 SER A CA 1
ATOM 1532 C C . SER A 1 197 ? 13.830 20.054 -16.972 1.00 83.38 197 SER A C 1
ATOM 1534 O O . SER A 1 197 ? 13.074 20.657 -17.739 1.00 83.38 197 SER A O 1
ATOM 1536 N N . GLY A 1 198 ? 14.160 20.550 -15.775 1.00 82.31 198 GLY A N 1
ATOM 1537 C CA . GLY A 1 198 ? 13.555 21.769 -15.229 1.00 82.31 198 GLY A CA 1
ATOM 1538 C C . GLY A 1 198 ? 12.030 21.648 -15.136 1.00 82.31 198 GLY A C 1
ATOM 1539 O O . GLY A 1 198 ? 11.523 20.739 -14.485 1.00 82.31 198 GLY A O 1
ATOM 1540 N N . ASP A 1 199 ? 11.313 22.548 -15.813 1.00 80.19 199 ASP A N 1
ATOM 1541 C CA . ASP A 1 199 ? 9.842 22.547 -15.890 1.00 80.19 199 ASP A CA 1
ATOM 1542 C C . ASP A 1 199 ? 9.290 21.725 -17.076 1.00 80.19 199 ASP A C 1
ATOM 1544 O O . ASP A 1 199 ? 8.076 21.665 -17.277 1.00 80.19 199 ASP A O 1
ATOM 1548 N N . SER A 1 200 ? 10.161 21.119 -17.891 1.00 78.56 200 SER A N 1
ATOM 1549 C CA . SER A 1 200 ? 9.764 20.338 -19.069 1.00 78.56 200 SER A CA 1
ATOM 1550 C C . SER A 1 200 ? 9.660 18.855 -18.727 1.00 78.56 200 SER A C 1
ATOM 1552 O O . SER A 1 200 ? 10.521 18.308 -18.035 1.00 78.56 200 SER A O 1
ATOM 1554 N N . MET A 1 201 ? 8.607 18.208 -19.228 1.00 81.50 201 MET A N 1
ATOM 1555 C CA . MET A 1 201 ? 8.347 16.787 -19.024 1.00 81.50 201 MET A CA 1
ATOM 1556 C C . MET A 1 201 ? 7.886 16.149 -20.331 1.00 81.50 201 MET A C 1
ATOM 1558 O O . MET A 1 201 ? 6.865 16.556 -20.882 1.00 81.50 201 MET A O 1
ATOM 1562 N N . GLU A 1 202 ? 8.618 15.135 -20.781 1.00 81.69 202 GLU A N 1
ATOM 1563 C CA . GLU A 1 202 ? 8.335 14.389 -22.008 1.00 81.69 202 GLU A CA 1
ATOM 1564 C C . GLU A 1 202 ? 8.038 12.923 -21.696 1.00 81.69 202 GLU A C 1
ATOM 1566 O O . GLU A 1 202 ? 8.613 12.346 -20.769 1.00 81.69 202 GLU A O 1
ATOM 1571 N N . TYR A 1 203 ? 7.135 12.319 -22.470 1.00 81.94 203 TYR A N 1
ATOM 1572 C CA . TYR A 1 203 ? 6.615 10.974 -22.217 1.00 81.94 203 TYR A CA 1
ATOM 1573 C C . TYR A 1 203 ? 6.865 10.031 -23.387 1.00 81.94 203 TYR A C 1
ATOM 1575 O O . TYR A 1 203 ? 6.630 10.368 -24.543 1.00 81.94 203 TYR A O 1
ATOM 1583 N N . MET A 1 204 ? 7.230 8.797 -23.060 1.00 83.94 204 MET A N 1
ATOM 1584 C CA . MET A 1 204 ? 7.506 7.731 -24.010 1.00 83.94 204 MET A CA 1
ATOM 1585 C C . MET A 1 204 ? 6.734 6.466 -23.617 1.00 83.94 204 MET A C 1
ATOM 1587 O O . MET A 1 204 ? 6.960 5.920 -22.542 1.00 83.94 204 MET A O 1
ATOM 1591 N N . ASN A 1 205 ? 5.829 5.981 -24.472 1.00 82.00 205 ASN A N 1
ATOM 1592 C CA . ASN A 1 205 ? 5.026 4.779 -24.194 1.00 82.00 205 ASN A CA 1
ATOM 1593 C C . ASN A 1 205 ? 5.754 3.508 -24.627 1.00 82.00 205 ASN A C 1
ATOM 1595 O O . ASN A 1 205 ? 5.771 3.173 -25.804 1.00 82.00 205 ASN A O 1
ATOM 1599 N N . LEU A 1 206 ? 6.297 2.752 -23.690 1.00 85.19 206 LEU A N 1
ATOM 1600 C CA . LEU A 1 206 ? 7.052 1.545 -23.988 1.00 85.19 206 LEU A CA 1
ATOM 1601 C C . LEU A 1 206 ? 6.117 0.389 -24.384 1.00 85.19 206 LEU A C 1
ATOM 1603 O O . LEU A 1 206 ? 4.971 0.277 -23.933 1.00 85.19 206 LEU A O 1
ATOM 1607 N N . THR A 1 207 ? 6.601 -0.469 -25.283 1.00 84.31 207 THR A N 1
ATOM 1608 C CA . THR A 1 207 ? 5.829 -1.605 -25.789 1.00 84.31 207 THR A CA 1
ATOM 1609 C C . THR A 1 207 ? 6.709 -2.778 -26.209 1.00 84.31 207 THR A C 1
ATOM 1611 O O . THR A 1 207 ? 7.876 -2.621 -26.598 1.00 84.31 207 THR A O 1
ATOM 1614 N N . GLY A 1 208 ? 6.120 -3.970 -26.152 1.00 85.50 208 GLY A N 1
ATOM 1615 C CA . GLY A 1 208 ? 6.748 -5.230 -26.511 1.00 85.50 208 GLY A CA 1
ATOM 1616 C C . GLY A 1 208 ? 7.205 -6.007 -25.286 1.00 85.50 208 GLY A C 1
ATOM 1617 O O . GLY A 1 208 ? 6.725 -5.793 -24.179 1.00 85.50 208 GLY A O 1
ATOM 1618 N N . LYS A 1 209 ? 8.142 -6.918 -25.512 1.00 88.81 209 LYS A N 1
ATOM 1619 C CA . LYS A 1 209 ? 8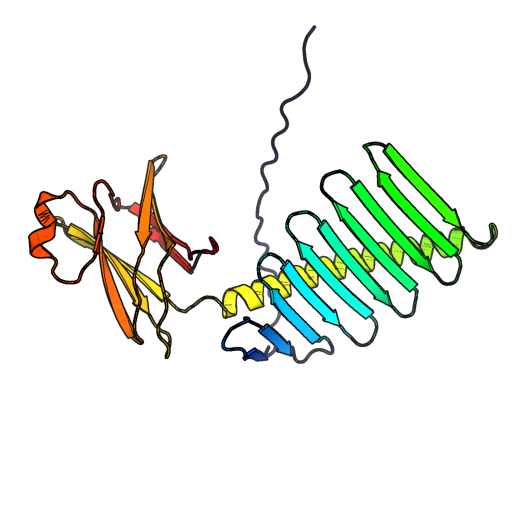.673 -7.842 -24.516 1.00 88.81 209 LYS A CA 1
ATOM 1620 C C . LYS A 1 209 ? 10.192 -7.706 -24.485 1.00 88.81 209 LYS A C 1
ATOM 1622 O O . LYS A 1 209 ? 10.774 -7.428 -25.533 1.00 88.81 209 LYS A O 1
ATOM 1627 N N . LEU A 1 210 ? 10.784 -7.847 -23.304 1.00 88.31 210 LEU A N 1
ATOM 1628 C CA . LEU A 1 210 ? 12.222 -7.994 -23.107 1.00 88.31 210 LEU A CA 1
ATOM 1629 C C . LEU A 1 210 ? 12.489 -9.453 -22.741 1.00 88.31 210 LEU A C 1
ATOM 1631 O O . LEU A 1 210 ? 12.042 -9.919 -21.694 1.00 88.31 210 LEU A O 1
ATOM 1635 N N . GLU A 1 211 ? 13.173 -10.191 -23.601 1.00 92.44 211 GLU A N 1
ATOM 1636 C CA . GLU A 1 211 ? 13.629 -11.547 -23.300 1.00 92.44 211 GLU A CA 1
ATOM 1637 C C . GLU A 1 211 ? 14.746 -11.529 -22.229 1.00 92.44 211 GLU A C 1
ATOM 1639 O O . GLU A 1 211 ? 15.315 -10.471 -21.944 1.00 92.44 211 GLU A O 1
ATOM 1644 N N . PRO A 1 212 ? 15.057 -12.666 -21.580 1.00 92.56 212 PRO A N 1
ATOM 1645 C CA . PRO A 1 212 ? 16.090 -12.726 -20.542 1.00 92.56 212 PRO A CA 1
ATOM 1646 C C . PRO A 1 212 ? 17.453 -12.230 -21.045 1.00 92.56 212 PRO A C 1
ATOM 1648 O O . PRO A 1 212 ? 17.962 -12.720 -22.058 1.00 92.56 212 PRO A O 1
ATOM 1651 N N . GLY A 1 213 ? 18.049 -11.260 -20.346 1.00 90.88 213 GLY A N 1
ATOM 1652 C CA . GLY A 1 213 ? 19.324 -10.640 -20.724 1.00 90.88 213 GLY A CA 1
ATOM 1653 C C . GLY A 1 213 ? 19.263 -9.717 -21.949 1.00 90.88 213 GLY A C 1
ATOM 1654 O O . GLY A 1 213 ? 20.309 -9.248 -22.401 1.00 90.88 213 GLY A O 1
ATOM 1655 N N . GLU A 1 214 ? 18.081 -9.472 -22.523 1.00 92.50 214 GLU A N 1
ATOM 1656 C CA . GLU A 1 214 ? 17.923 -8.598 -23.685 1.00 92.50 214 GLU A CA 1
ATOM 1657 C C . GLU A 1 214 ? 18.064 -7.125 -23.288 1.00 92.50 214 GLU A C 1
ATOM 1659 O O . GLU A 1 214 ? 17.440 -6.666 -22.330 1.00 92.50 214 GLU A O 1
ATOM 1664 N N . THR A 1 215 ? 18.823 -6.371 -24.087 1.00 90.62 215 THR A N 1
ATOM 1665 C CA . THR A 1 215 ? 18.802 -4.905 -24.087 1.00 90.62 215 THR A CA 1
ATOM 1666 C C . THR A 1 215 ? 18.016 -4.410 -25.293 1.00 90.62 215 THR A C 1
ATOM 1668 O O . THR A 1 215 ? 18.386 -4.693 -26.433 1.00 90.62 215 THR A O 1
ATOM 1671 N N . LYS A 1 216 ? 16.970 -3.621 -25.048 1.00 88.12 216 LYS A N 1
ATOM 1672 C CA . LYS A 1 216 ? 16.181 -2.964 -26.090 1.00 88.12 216 LYS A CA 1
ATOM 1673 C C . LYS A 1 216 ? 16.415 -1.462 -26.076 1.00 88.12 216 LYS A C 1
ATOM 1675 O O . LYS A 1 216 ? 16.345 -0.824 -25.023 1.00 88.12 216 LYS A O 1
ATOM 1680 N N . THR A 1 217 ? 16.641 -0.905 -27.260 1.00 86.56 217 THR A N 1
ATOM 1681 C CA . THR A 1 217 ? 16.915 0.518 -27.448 1.00 86.56 217 THR A CA 1
ATOM 1682 C C . THR A 1 217 ? 15.671 1.270 -27.918 1.00 86.56 217 THR A C 1
ATOM 1684 O O . THR A 1 217 ? 14.997 0.879 -28.878 1.00 86.56 217 THR A O 1
ATOM 1687 N N . PHE A 1 218 ? 15.387 2.384 -27.250 1.00 84.06 218 PHE A N 1
ATOM 1688 C CA . PHE A 1 218 ? 14.292 3.298 -27.544 1.00 84.06 218 PHE A CA 1
ATOM 1689 C C . PHE A 1 218 ? 14.854 4.655 -27.955 1.00 84.06 218 PHE A C 1
ATOM 1691 O O . PHE A 1 218 ? 15.467 5.360 -27.153 1.00 84.06 218 PHE A O 1
ATOM 1698 N N . PHE A 1 219 ? 14.645 5.019 -29.216 1.00 78.06 219 PHE A N 1
ATOM 1699 C CA . PHE A 1 219 ? 15.174 6.256 -29.782 1.00 78.06 219 PHE A CA 1
ATOM 1700 C C . PHE A 1 219 ? 14.174 7.402 -29.637 1.00 78.06 219 PHE A C 1
ATOM 1702 O O . PHE A 1 219 ? 12.990 7.258 -29.966 1.00 78.06 219 PHE A O 1
ATOM 1709 N N . ALA A 1 220 ? 14.681 8.553 -29.204 1.00 73.25 220 ALA A N 1
ATOM 1710 C CA . ALA A 1 220 ? 13.993 9.835 -29.267 1.00 73.25 220 ALA A CA 1
ATOM 1711 C C . ALA A 1 220 ? 14.268 10.499 -30.631 1.00 73.25 220 ALA A C 1
ATOM 1713 O O . ALA A 1 220 ? 15.427 10.620 -31.041 1.00 73.25 220 ALA A O 1
ATOM 1714 N N . GLY A 1 221 ? 13.228 10.899 -31.377 1.00 65.19 221 GLY A N 1
ATOM 1715 C CA . GLY A 1 221 ? 13.423 11.714 -32.583 1.00 65.19 221 GLY A CA 1
ATOM 1716 C C . GLY A 1 221 ? 12.300 11.715 -33.626 1.00 65.19 221 GLY A C 1
ATOM 1717 O O . GLY A 1 221 ? 11.325 10.969 -33.552 1.00 65.19 221 GLY A O 1
ATOM 1718 N N . ASP A 1 222 ? 12.478 12.564 -34.643 1.00 56.75 222 ASP A N 1
ATOM 1719 C CA . ASP A 1 222 ? 11.501 12.818 -35.711 1.00 56.75 222 ASP A CA 1
ATOM 1720 C C . ASP A 1 222 ? 11.386 11.682 -36.750 1.00 56.75 222 ASP A C 1
ATOM 1722 O O . ASP A 1 222 ? 12.328 10.920 -36.996 1.00 56.75 222 ASP A O 1
ATOM 1726 N N . GLU A 1 223 ? 10.235 11.634 -37.442 1.00 49.41 223 GLU A N 1
ATOM 1727 C CA . GLU A 1 223 ? 9.857 10.645 -38.476 1.00 49.41 223 GLU A CA 1
ATOM 1728 C C . GLU A 1 223 ? 10.965 10.313 -39.488 1.00 49.41 223 GLU A C 1
ATOM 1730 O O . GLU A 1 223 ? 11.074 9.172 -39.936 1.00 49.41 223 GLU A O 1
ATOM 1735 N N . GLY A 1 224 ? 11.811 11.289 -39.831 1.00 53.12 224 GLY A N 1
ATOM 1736 C CA . GLY A 1 224 ? 12.860 11.150 -40.842 1.00 53.12 224 GLY A CA 1
ATOM 1737 C C . GLY A 1 224 ? 13.998 10.189 -40.483 1.00 53.12 224 GLY A C 1
ATOM 1738 O O . GLY A 1 224 ? 14.839 9.922 -41.338 1.00 53.12 224 GLY A O 1
ATOM 1739 N N . ARG A 1 225 ? 14.056 9.675 -39.247 1.00 55.09 225 ARG A N 1
ATOM 1740 C CA . ARG A 1 225 ? 15.116 8.754 -38.802 1.00 55.09 225 ARG A CA 1
ATOM 1741 C C . ARG A 1 225 ? 14.658 7.298 -38.650 1.00 55.09 225 ARG A C 1
ATOM 1743 O O . ARG A 1 225 ? 15.501 6.428 -38.459 1.00 55.09 225 ARG A O 1
ATOM 1750 N N . MET A 1 226 ? 13.360 7.009 -38.791 1.00 52.78 226 MET A N 1
ATOM 1751 C CA . MET A 1 226 ? 12.781 5.677 -38.538 1.00 52.78 226 MET A CA 1
ATOM 1752 C C . MET A 1 226 ? 13.337 4.559 -39.434 1.00 52.78 226 MET A C 1
ATOM 1754 O O . MET A 1 226 ? 13.438 3.420 -38.988 1.00 52.78 226 MET A O 1
ATOM 1758 N N . GLU A 1 227 ? 13.746 4.866 -40.669 1.00 52.03 227 GLU A N 1
ATOM 1759 C CA . GLU A 1 227 ? 14.268 3.864 -41.615 1.00 52.03 227 GLU A CA 1
ATOM 1760 C C . GLU A 1 227 ? 15.648 3.297 -41.221 1.00 52.03 227 GLU A C 1
ATOM 1762 O O . GLU A 1 227 ? 16.042 2.248 -41.727 1.00 52.03 227 GLU A O 1
ATOM 1767 N N . ASN A 1 228 ? 16.371 3.943 -40.294 1.00 52.47 228 ASN A N 1
ATOM 1768 C CA . ASN A 1 228 ? 17.742 3.568 -39.926 1.00 52.47 228 ASN A CA 1
ATOM 1769 C C . ASN A 1 228 ? 17.849 2.660 -38.689 1.00 52.47 228 ASN A C 1
ATOM 1771 O O . ASN A 1 228 ? 18.949 2.202 -38.383 1.00 52.47 228 ASN A O 1
ATOM 1775 N N . PHE A 1 229 ? 16.751 2.398 -37.971 1.00 54.75 229 PHE A N 1
ATOM 1776 C CA . PHE A 1 229 ? 16.821 1.796 -36.631 1.00 54.75 229 PHE A CA 1
ATOM 1777 C C . PHE A 1 229 ? 16.332 0.340 -36.521 1.00 54.75 229 PHE A C 1
ATOM 1779 O O . PHE A 1 229 ? 16.401 -0.221 -35.432 1.00 54.75 229 PHE A O 1
ATOM 1786 N N . GLY A 1 230 ? 15.927 -0.321 -37.612 1.00 59.59 230 GLY A N 1
ATOM 1787 C CA . GLY A 1 230 ? 15.619 -1.764 -37.605 1.00 59.59 230 GLY A CA 1
ATOM 1788 C C . GLY A 1 230 ? 14.485 -2.157 -36.642 1.00 59.59 230 GLY A C 1
ATOM 1789 O O . GLY A 1 230 ? 13.427 -1.537 -36.673 1.00 59.59 230 GLY A O 1
ATOM 1790 N N . ASP A 1 231 ? 14.711 -3.171 -35.792 1.00 54.47 231 ASP A N 1
ATOM 1791 C CA . ASP A 1 231 ? 13.746 -3.678 -34.788 1.00 54.47 231 ASP A CA 1
ATOM 1792 C C . ASP A 1 231 ? 13.574 -2.754 -33.558 1.00 54.47 231 ASP A C 1
ATOM 1794 O O . ASP A 1 231 ? 12.789 -3.039 -32.647 1.00 54.47 231 ASP A O 1
ATOM 1798 N N . ASN A 1 232 ? 14.302 -1.634 -33.508 1.00 62.84 232 ASN A N 1
ATOM 1799 C CA . ASN A 1 232 ? 14.213 -0.678 -32.410 1.00 62.84 232 ASN A CA 1
ATOM 1800 C C . ASN A 1 232 ? 12.938 0.168 -32.486 1.00 62.84 232 ASN A C 1
ATOM 1802 O O . ASN A 1 232 ? 12.357 0.396 -33.548 1.00 62.84 232 ASN A O 1
ATOM 1806 N N . THR A 1 233 ? 12.501 0.674 -31.333 1.00 64.69 233 THR A N 1
ATOM 1807 C CA . THR A 1 233 ? 11.284 1.491 -31.244 1.00 64.69 233 THR A CA 1
ATOM 1808 C C . THR A 1 233 ? 11.650 2.974 -31.229 1.00 64.69 233 THR A C 1
ATOM 1810 O O . THR A 1 233 ? 12.461 3.410 -30.415 1.00 64.69 233 THR A O 1
ATOM 1813 N N . VAL A 1 234 ? 11.053 3.749 -32.136 1.00 59.22 234 VAL A N 1
ATOM 1814 C CA . VAL A 1 234 ? 11.285 5.195 -32.273 1.00 59.22 234 VAL A CA 1
ATOM 1815 C C . VAL A 1 234 ? 10.030 5.950 -31.849 1.00 59.22 234 VAL A C 1
ATOM 1817 O O . VAL A 1 234 ? 8.944 5.677 -32.368 1.00 59.22 234 VAL A O 1
ATOM 1820 N N . PHE A 1 235 ? 10.179 6.921 -30.949 1.00 62.81 235 PHE A N 1
ATOM 1821 C CA . PHE A 1 235 ? 9.079 7.774 -30.503 1.00 62.81 235 PHE A CA 1
ATOM 1822 C C . PHE A 1 235 ? 9.167 9.160 -31.121 1.00 62.81 235 PHE A C 1
ATOM 1824 O O . PHE A 1 235 ? 10.147 9.877 -30.927 1.00 62.81 235 PHE A O 1
ATOM 1831 N N . LYS A 1 236 ? 8.107 9.512 -31.856 1.00 60.09 236 LYS A N 1
ATOM 1832 C CA . LYS A 1 236 ? 7.953 10.817 -32.503 1.00 60.09 236 LYS A CA 1
ATOM 1833 C C . LYS A 1 236 ? 7.768 11.905 -31.457 1.00 60.09 236 LYS A C 1
ATOM 1835 O O . LYS A 1 236 ? 7.031 11.687 -30.499 1.00 60.09 236 LYS A O 1
ATOM 1840 N N . ASP A 1 237 ? 8.382 13.058 -31.704 1.00 59.78 237 ASP A N 1
ATOM 1841 C CA . ASP A 1 237 ? 8.214 14.284 -30.917 1.00 59.78 237 ASP A CA 1
ATOM 1842 C C . ASP A 1 237 ? 8.593 14.148 -29.427 1.00 59.78 237 ASP A C 1
ATOM 1844 O O . ASP A 1 237 ? 8.172 14.957 -28.607 1.00 59.78 237 ASP A O 1
ATOM 1848 N N . VAL A 1 238 ? 9.398 13.142 -29.066 1.00 63.16 238 VAL A N 1
ATOM 1849 C CA . VAL A 1 238 ? 9.922 12.944 -27.706 1.00 63.16 238 VAL A CA 1
ATOM 1850 C C . VAL A 1 238 ? 11.399 13.315 -27.690 1.00 63.16 238 VAL A C 1
ATOM 1852 O O . VAL A 1 238 ? 12.140 12.889 -28.573 1.00 63.16 238 VAL A O 1
ATOM 1855 N N . ASN A 1 239 ? 11.830 14.058 -26.669 1.00 66.31 239 ASN A N 1
ATOM 1856 C CA . ASN A 1 239 ? 13.238 14.371 -26.415 1.00 66.31 239 ASN A CA 1
ATOM 1857 C C . ASN A 1 239 ? 13.700 13.727 -25.100 1.00 66.31 239 ASN A C 1
ATOM 1859 O O . ASN A 1 239 ? 12.944 13.696 -24.124 1.00 66.31 239 ASN A O 1
ATOM 1863 N N . ILE A 1 240 ? 14.948 13.252 -25.044 1.00 68.69 240 ILE A N 1
ATOM 1864 C CA . ILE A 1 240 ? 15.578 12.794 -23.799 1.00 68.69 240 ILE A CA 1
ATOM 1865 C C . ILE A 1 240 ? 16.662 13.808 -23.448 1.00 68.69 240 ILE A C 1
ATOM 1867 O O . ILE A 1 240 ? 17.829 13.612 -23.746 1.00 68.69 240 ILE A O 1
ATOM 1871 N N . TYR A 1 241 ? 16.267 14.914 -22.820 1.00 65.50 241 TYR A N 1
ATOM 1872 C CA . TYR A 1 241 ? 17.194 16.017 -22.577 1.00 65.50 241 TYR A CA 1
ATOM 1873 C C . TYR A 1 241 ? 18.466 15.584 -21.827 1.00 65.50 241 TYR A C 1
ATOM 1875 O O . TYR A 1 241 ? 18.396 14.897 -20.811 1.00 65.50 241 TYR A O 1
ATOM 1883 N N . SER A 1 242 ? 19.622 16.083 -22.265 1.00 63.81 242 SER A N 1
ATOM 1884 C CA . SER A 1 242 ? 20.858 16.071 -21.471 1.00 63.81 242 SER A CA 1
ATOM 1885 C C . SER A 1 242 ? 20.651 16.746 -20.104 1.00 63.81 242 SER A C 1
ATOM 1887 O O . SER A 1 242 ? 20.096 17.852 -20.066 1.00 63.81 242 SER A O 1
ATOM 1889 N N . ASN A 1 243 ? 21.153 16.170 -19.006 1.00 67.25 243 ASN A N 1
ATOM 1890 C CA . ASN A 1 243 ? 20.912 16.635 -17.625 1.00 67.25 243 ASN A CA 1
ATOM 1891 C C . ASN A 1 243 ? 19.438 16.483 -17.172 1.00 67.25 243 ASN A C 1
ATOM 1893 O O . ASN A 1 243 ? 18.920 17.337 -16.443 1.00 67.25 243 ASN A O 1
ATOM 1897 N N . ALA A 1 244 ? 18.744 15.443 -17.644 1.00 76.38 244 ALA A N 1
ATOM 1898 C CA . ALA A 1 244 ? 17.391 15.086 -17.237 1.00 76.38 244 ALA A CA 1
ATOM 1899 C C . ALA A 1 244 ? 17.359 13.945 -16.219 1.00 76.38 244 ALA A C 1
ATOM 1901 O O . ALA A 1 244 ? 18.158 13.011 -16.219 1.00 76.38 244 ALA A O 1
ATOM 1902 N N . LEU A 1 245 ? 16.320 13.975 -15.391 1.00 82.75 245 LEU A N 1
ATOM 1903 C CA . LEU A 1 245 ? 15.894 12.812 -14.633 1.00 82.75 245 LEU A CA 1
ATOM 1904 C C . LEU A 1 245 ? 14.999 11.955 -15.532 1.00 82.75 245 LEU A C 1
ATOM 1906 O O . LEU A 1 245 ? 13.896 12.378 -15.887 1.00 82.75 245 LEU A O 1
ATOM 1910 N N . VAL A 1 246 ? 15.456 10.754 -15.881 1.00 86.50 246 VAL A N 1
ATOM 1911 C CA . VAL A 1 246 ? 14.665 9.773 -16.629 1.00 86.50 246 VAL A CA 1
ATOM 1912 C C . VAL A 1 246 ? 14.095 8.742 -15.668 1.00 86.50 246 VAL A C 1
ATOM 1914 O O . VAL A 1 246 ? 14.825 8.088 -14.927 1.00 86.50 246 VAL A O 1
ATOM 1917 N N . LYS A 1 247 ? 12.774 8.574 -15.692 1.00 89.94 247 LYS A N 1
ATOM 1918 C CA . LYS A 1 247 ? 12.051 7.604 -14.867 1.00 89.94 247 LYS A CA 1
ATOM 1919 C C . LYS A 1 247 ? 11.279 6.631 -15.729 1.00 89.94 247 LYS A C 1
ATOM 1921 O O . LYS A 1 247 ? 10.605 7.050 -16.663 1.00 89.94 247 LYS A O 1
ATOM 1926 N N . VAL A 1 248 ? 11.318 5.352 -15.388 1.00 88.00 248 VAL A N 1
ATOM 1927 C CA . VAL A 1 248 ? 10.564 4.299 -16.073 1.00 88.00 248 VAL A CA 1
ATOM 1928 C C . VAL A 1 248 ? 9.511 3.763 -15.122 1.00 88.00 248 VAL A C 1
ATOM 1930 O O . VAL A 1 248 ? 9.826 3.391 -13.997 1.00 88.00 248 VAL A O 1
ATOM 1933 N N . TYR A 1 249 ? 8.265 3.708 -15.576 1.00 85.25 249 TYR A N 1
ATOM 1934 C CA . TYR A 1 249 ? 7.132 3.191 -14.825 1.00 85.25 249 TYR A CA 1
ATOM 1935 C C . TYR A 1 249 ? 6.506 2.011 -15.553 1.00 85.25 249 TYR A C 1
ATOM 1937 O O . TYR A 1 249 ? 6.344 2.052 -16.773 1.00 85.25 249 TYR A O 1
ATOM 1945 N N . ASN A 1 250 ? 6.077 0.997 -14.806 1.00 84.38 250 ASN A N 1
ATOM 1946 C CA . ASN A 1 250 ? 5.274 -0.078 -15.376 1.00 84.38 250 ASN A CA 1
ATOM 1947 C C . ASN A 1 250 ? 3.823 0.354 -15.655 1.00 84.38 250 ASN A C 1
ATOM 1949 O O . ASN A 1 250 ? 3.403 1.464 -15.318 1.00 84.38 250 ASN A O 1
ATOM 1953 N N . ALA A 1 251 ? 3.029 -0.550 -16.236 1.00 75.06 251 ALA A N 1
ATOM 1954 C CA . ALA A 1 251 ? 1.610 -0.311 -16.521 1.00 75.06 251 ALA A CA 1
ATOM 1955 C C . ALA A 1 251 ? 0.762 -0.011 -15.262 1.00 75.06 251 ALA A C 1
ATOM 1957 O O . ALA A 1 251 ? -0.290 0.614 -15.360 1.00 75.06 251 ALA A O 1
ATOM 1958 N N . GLY A 1 252 ? 1.222 -0.432 -14.077 1.00 71.75 252 GLY A N 1
ATOM 1959 C CA . GLY A 1 252 ? 0.621 -0.115 -12.776 1.00 71.75 252 GLY A CA 1
ATOM 1960 C C . GLY A 1 252 ? 1.132 1.187 -12.149 1.00 71.75 252 GLY A C 1
ATOM 1961 O O . GLY A 1 252 ? 0.917 1.412 -10.958 1.00 71.75 252 GLY A O 1
ATOM 1962 N N . GLU A 1 253 ? 1.845 2.012 -12.921 1.00 78.12 253 GLU A N 1
ATOM 1963 C CA . GLU A 1 253 ? 2.450 3.284 -12.507 1.00 78.12 253 GLU A CA 1
ATOM 1964 C C . GLU A 1 253 ? 3.469 3.169 -11.361 1.00 78.12 253 GLU A C 1
ATOM 1966 O O . GLU A 1 253 ? 3.741 4.143 -10.656 1.00 78.12 253 GLU A O 1
ATOM 1971 N N . LYS A 1 254 ? 4.066 1.988 -11.170 1.00 79.75 254 LYS A N 1
ATOM 1972 C CA . LYS A 1 254 ? 5.184 1.800 -10.239 1.00 79.75 254 LYS A CA 1
ATOM 1973 C C . LYS A 1 254 ? 6.492 2.124 -10.937 1.00 79.75 254 LYS A C 1
ATOM 1975 O O . LYS A 1 254 ? 6.729 1.639 -12.040 1.00 79.75 254 LYS A O 1
ATOM 1980 N N . GLU A 1 255 ? 7.306 2.956 -10.295 1.00 86.81 255 GLU A N 1
ATOM 1981 C CA . GLU A 1 255 ? 8.651 3.296 -10.760 1.00 86.81 255 GLU A CA 1
ATOM 1982 C C . GLU A 1 255 ? 9.527 2.038 -10.708 1.00 86.81 255 GLU A C 1
ATOM 1984 O O . GLU A 1 255 ? 9.621 1.402 -9.662 1.00 86.81 255 GLU A O 1
ATOM 1989 N N . ILE A 1 256 ? 10.107 1.673 -11.848 1.00 87.38 256 ILE A N 1
ATOM 1990 C CA . ILE A 1 256 ? 11.019 0.537 -12.020 1.00 87.38 256 ILE A CA 1
ATOM 1991 C C . ILE A 1 256 ? 12.463 1.026 -11.941 1.00 87.38 256 ILE A C 1
ATOM 1993 O O . ILE A 1 256 ? 13.276 0.451 -11.229 1.00 87.38 256 ILE A O 1
ATOM 1997 N N . VAL A 1 257 ? 12.771 2.128 -12.634 1.00 87.94 257 VAL A N 1
ATOM 1998 C CA . VAL A 1 257 ? 14.111 2.729 -12.659 1.00 87.94 257 VAL A CA 1
ATOM 1999 C C . VAL A 1 257 ? 14.009 4.245 -12.613 1.00 87.94 257 VAL A C 1
ATOM 2001 O O . VAL A 1 257 ? 13.108 4.833 -13.214 1.00 87.94 257 VAL A O 1
ATOM 2004 N N . SER A 1 258 ? 14.979 4.871 -11.952 1.00 88.44 258 SER A N 1
ATOM 2005 C CA . SER A 1 258 ? 15.232 6.306 -12.005 1.00 88.44 258 SER A CA 1
ATOM 2006 C C . SER A 1 258 ? 16.716 6.536 -12.283 1.00 88.44 258 SER A C 1
ATOM 2008 O O . SER A 1 258 ? 17.567 6.050 -11.541 1.00 88.44 258 SER A O 1
ATOM 2010 N N . LEU A 1 259 ? 17.018 7.279 -13.343 1.00 85.62 259 LEU A N 1
ATOM 2011 C CA . LEU A 1 259 ? 18.366 7.603 -13.795 1.00 85.62 259 LEU A CA 1
ATOM 2012 C C . LEU A 1 259 ? 18.520 9.125 -13.844 1.00 85.62 259 LEU A C 1
ATOM 2014 O O . LEU A 1 259 ? 17.763 9.803 -14.535 1.00 85.62 259 LEU A O 1
ATOM 2018 N N . GLU A 1 260 ? 19.506 9.652 -13.125 1.00 79.69 260 GLU A N 1
ATOM 2019 C CA . GLU A 1 260 ? 20.006 11.005 -13.368 1.00 79.69 260 GLU A CA 1
ATOM 2020 C C . GLU A 1 260 ? 21.051 10.922 -14.480 1.00 79.69 260 GLU A C 1
ATOM 2022 O O . GLU A 1 260 ? 22.048 10.208 -14.346 1.00 79.69 260 GLU A O 1
ATOM 2027 N N . TYR A 1 261 ? 20.781 11.612 -15.582 1.00 66.06 261 TYR A N 1
ATOM 2028 C CA . TYR A 1 261 ? 21.626 11.674 -16.769 1.00 66.06 261 TYR A CA 1
ATOM 2029 C C . TYR A 1 261 ? 21.896 13.130 -1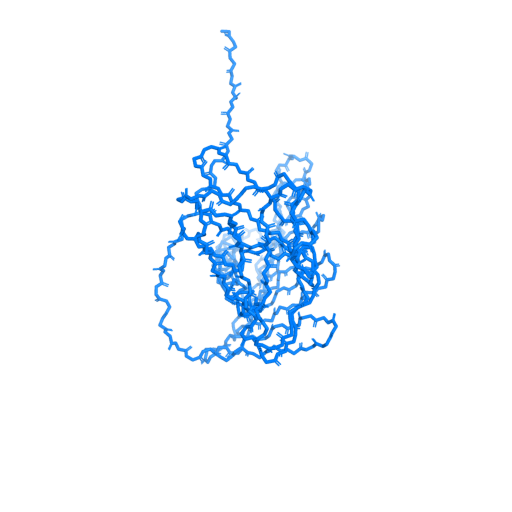7.098 1.00 66.06 261 TYR A C 1
ATOM 2031 O O . TYR A 1 261 ? 20.892 13.855 -17.212 1.00 66.06 261 TYR A O 1
#

Solvent-accessible surface area (backbone atoms only — not comparable to full-atom values): 14693 Å² total; per-residue (Å²): 133,88,79,86,87,88,86,80,86,81,82,76,84,75,82,76,85,71,84,69,77,90,66,72,63,48,74,53,74,55,63,97,87,45,61,32,43,37,39,54,38,87,55,85,41,46,37,43,38,43,55,49,97,74,34,43,39,38,40,42,35,44,94,64,39,38,38,41,39,40,39,39,93,65,38,38,38,40,37,35,42,42,91,74,33,37,39,37,38,41,36,44,92,64,32,36,44,36,39,36,41,41,93,42,28,34,40,43,36,40,33,51,86,82,41,78,51,76,47,78,51,61,53,79,92,33,43,69,64,30,50,54,53,46,50,54,52,51,52,49,47,51,54,52,50,50,53,48,52,52,53,50,51,52,52,54,55,74,69,50,75,56,46,50,74,49,74,51,88,42,103,86,52,38,34,42,35,42,31,26,70,36,92,56,65,46,78,37,56,62,14,37,38,36,28,37,44,92,95,46,76,33,70,42,80,40,70,54,70,33,46,53,68,32,71,50,53,35,36,41,38,58,80,92,54,63,89,78,50,74,96,48,51,71,39,67,89,27,63,67,58,87,69,13,44,38,35,33,25,42,66,85,70,46,76,63,40,76,45,85,73

Organism: NCBI:txid2565781

InterPro domains:
  IPR001322 Lamin tail domain [PS51841] (139-261)
  IPR036415 Lamin tail domain superfamily [G3DSA:2.60.40.1260] (116-260)
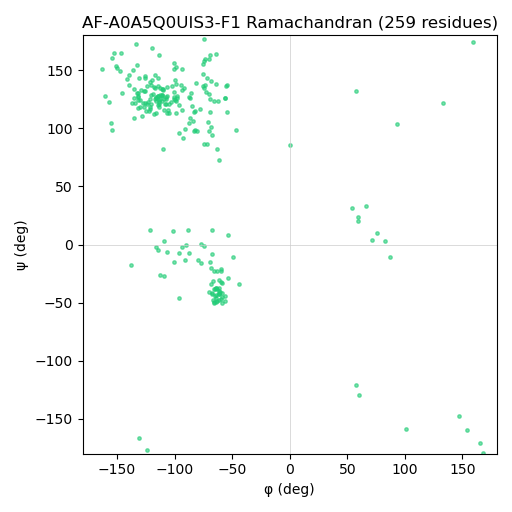  IPR036415 Lamin tail domain superfamily [SSF74853] (149-255)

Sequence (261 aa):
MTSHRESVVLAVIAVILVSIPAASQNVEISGEENKQGVIDSKFSDRFEVDFEPGKVVNDLMDSDARLEVNQSFSRDVKRLQTSKGFVKIVRTNDSIEKTVQTPYGRFEFGVKDGDNYSEFSGNSGSRDEAEEVRENLMDEMSQRSSELSEKHSVVVQEMLPDVSASVEDNSETEHLNLTNNEEEAVDISGWKAVSISGDSMEYMNLTGKLEPGETKTFFAGDEGRMENFGDNTVFKDVNIYSNALVKVYNAGEKEIVSLEY

pLDDT: mean 75.27, std 21.14, range [21.78, 98.06]

Radius of gyration: 24.78 Å; Cα contacts (8 Å, |Δi|>4): 520; chains: 1; bounding box: 50×59×77 Å

Nearest PDB structures (foldseek):
  3umn-assembly3_C  TM=7.591E-01  e=2.684E-05  Homo sapiens
  3jt0-assembly1_A  TM=7.539E-01  e=2.954E-05  Homo sapiens
  9etd-assembly1_A  TM=3.787E-01  e=1.394E+00  Gallus gallus
  2lfo-assembly1_A  TM=3.728E-01  e=3.823E+00  Gallus gallus
  9etf-assembly1_B  TM=2.920E-01  e=1.689E+00  Gallus gallus

Mean predicted aligned error: 13.86 Å

Foldseek 3Di:
DDDDDDDDDDPPPPPPPPDDPPQDWDWDWDDPPWTWIWIDGVPQWTWIWTDDVQKIWIWIDGPFWIWIWIDGPFWIWIWIDGPQWIWIWIDGPQWTWIWTDGPFWIWIWTAHNRDTDIDIGGDPVCVVVSVVSRVVRVVVSVVVVVVRVVVVVVRVLVPQFPKDWDWDDDPVWTKIKIFGQDQAKDFQQQKKKWWDDPPDIFIDGDGDMHGHGRIAIETEEDPVCVVPPPPHHYDHPGDRDDQIWMWIAGNVRDTNDTDGD